Protein AF-A0A9D7T7H5-F1 (afdb_monomer_lite)

InterPro domains:
  IPR011990 Tetratricopeptide-like helical domain superfamily [G3DSA:1.25.40.10] (4-219)
  IPR011990 Tetratricopeptide-like helical domain superfamily [SSF48452] (14-212)

Organism: NCBI:txid2953743

pLDDT: mean 91.5, std 13.34, range [33.41, 98.75]

Secondary structure (DSSP, 8-state):
---HHHHHHHHHHHHHHHHHHHHHHHHTT-HHHHHHHHHHHHHHHHTS--STTT-HHHHHHHHHHHHHHHHHHHHHH-HHHHHHHHHHHHHHHHTTT-HHHHHHHHHHHHHHHHHTT-HHHHHHHHHHHGGGGGGS-HHHHHHHHHHHHHHHHHTT-HHHHHHHHHHHHHHHHHTT-HHHHHHHHH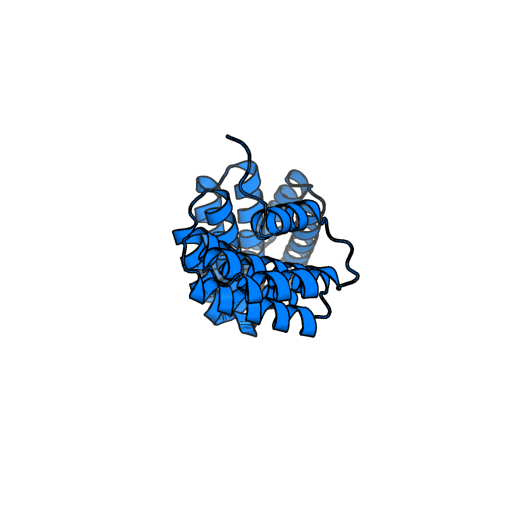HHHHHHHHTT-HHHHHHHHHHHHTS------HHHHHHHHHHSTT-----

Structure (mmCIF, N/CA/C/O backbone):
data_AF-A0A9D7T7H5-F1
#
_entry.id   AF-A0A9D7T7H5-F1
#
loop_
_atom_site.group_PDB
_atom_site.id
_atom_site.type_symbol
_atom_site.label_atom_id
_atom_site.label_alt_id
_atom_site.label_comp_id
_atom_site.label_asym_id
_atom_site.label_entity_id
_atom_site.label_seq_id
_atom_site.pdbx_PDB_ins_code
_atom_site.Cartn_x
_atom_site.Cartn_y
_atom_site.Cartn_z
_atom_site.occupancy
_atom_site.B_iso_or_equiv
_atom_site.auth_seq_id
_atom_site.auth_comp_id
_atom_site.auth_asym_id
_atom_site.auth_atom_id
_atom_site.pdbx_PDB_model_num
ATOM 1 N N . MET A 1 1 ? -29.342 -1.528 33.790 1.00 43.44 1 MET A N 1
ATOM 2 C CA . MET A 1 1 ? -27.960 -1.977 34.034 1.00 43.44 1 MET A CA 1
ATOM 3 C C . MET A 1 1 ? -27.598 -2.863 32.858 1.00 43.44 1 MET A C 1
ATOM 5 O O . MET A 1 1 ? -27.835 -4.059 32.900 1.00 43.44 1 MET A O 1
ATOM 9 N N . THR A 1 2 ? -27.242 -2.231 31.741 1.00 47.97 2 THR A N 1
ATOM 10 C CA . THR A 1 2 ? -26.765 -2.906 30.530 1.00 47.97 2 THR A CA 1
ATOM 11 C C . THR A 1 2 ? -25.413 -3.520 30.855 1.00 47.97 2 THR A C 1
ATOM 13 O O . THR A 1 2 ? -24.552 -2.851 31.422 1.00 47.97 2 THR A O 1
ATOM 16 N N . ASP A 1 3 ? -25.284 -4.815 30.600 1.00 50.00 3 ASP A N 1
ATOM 17 C CA . ASP A 1 3 ? -24.106 -5.597 30.942 1.00 50.00 3 ASP A CA 1
ATOM 18 C C . ASP A 1 3 ? -22.901 -5.077 30.141 1.00 50.00 3 ASP A C 1
ATOM 20 O O . ASP A 1 3 ? -22.943 -5.009 28.909 1.00 50.00 3 ASP A O 1
ATOM 24 N N . ALA A 1 4 ? -21.837 -4.661 30.832 1.00 57.53 4 ALA A N 1
ATOM 25 C CA . ALA A 1 4 ? -20.638 -4.099 30.202 1.00 57.53 4 ALA A CA 1
ATOM 26 C C . ALA A 1 4 ? -20.012 -5.079 29.189 1.00 57.53 4 ALA A C 1
ATOM 28 O O . ALA A 1 4 ? -19.366 -4.658 28.230 1.00 57.53 4 ALA A O 1
ATOM 29 N N . THR A 1 5 ? -20.277 -6.375 29.366 1.00 59.44 5 THR A N 1
ATOM 30 C CA . THR A 1 5 ? -19.819 -7.475 28.513 1.00 59.44 5 THR A CA 1
ATOM 31 C C . THR A 1 5 ? -20.409 -7.452 27.098 1.00 59.44 5 THR A C 1
ATOM 33 O O . THR A 1 5 ? -19.726 -7.843 26.158 1.00 59.44 5 THR A O 1
ATOM 36 N N . ASP A 1 6 ? -21.636 -6.951 26.911 1.00 67.38 6 ASP A N 1
ATOM 37 C CA . ASP A 1 6 ? -22.312 -6.921 25.595 1.00 67.38 6 ASP A CA 1
ATOM 38 C C . ASP A 1 6 ? -22.066 -5.600 24.834 1.00 67.38 6 ASP A C 1
ATOM 40 O O . ASP A 1 6 ? -22.294 -5.474 23.632 1.00 67.38 6 ASP A O 1
ATOM 44 N N . THR A 1 7 ? -21.546 -4.588 25.536 1.00 77.81 7 THR A N 1
ATOM 45 C CA . THR A 1 7 ? -21.339 -3.245 24.971 1.00 77.81 7 THR A CA 1
ATOM 46 C C . THR A 1 7 ? -20.050 -3.157 24.147 1.00 77.81 7 THR A C 1
ATOM 48 O O . THR A 1 7 ? -20.039 -2.520 23.094 1.00 77.81 7 THR A O 1
ATOM 51 N N . GLN A 1 8 ? -18.972 -3.830 24.573 1.00 85.06 8 GLN A N 1
ATOM 52 C CA . GLN A 1 8 ? -17.677 -3.763 23.878 1.00 85.06 8 GLN A CA 1
ATOM 53 C C . GLN A 1 8 ? -17.706 -4.404 22.480 1.00 85.06 8 GLN A C 1
ATOM 55 O O . GLN A 1 8 ? -17.282 -3.742 21.531 1.00 85.06 8 GLN A O 1
ATOM 60 N N . PRO A 1 9 ? -18.236 -5.634 22.292 1.00 88.62 9 PRO A N 1
ATOM 61 C CA . PRO A 1 9 ? -18.274 -6.256 20.967 1.00 88.62 9 PRO A CA 1
ATOM 62 C C . PRO A 1 9 ? -19.122 -5.451 19.977 1.00 88.62 9 PRO A C 1
ATOM 64 O O . PRO A 1 9 ? -18.775 -5.336 18.802 1.00 88.62 9 PRO A O 1
ATOM 67 N N . ARG A 1 10 ? -20.209 -4.839 20.464 1.00 92.94 10 ARG A N 1
ATOM 68 C CA . ARG A 1 10 ? -21.075 -3.972 19.663 1.00 92.94 10 ARG A CA 1
ATOM 69 C C . ARG A 1 10 ? -20.361 -2.699 19.213 1.00 92.94 10 ARG A C 1
ATOM 71 O O . ARG A 1 10 ? -20.424 -2.382 18.030 1.00 92.94 10 ARG A O 1
ATOM 78 N N . ALA A 1 11 ? -19.668 -2.008 20.120 1.00 95.62 11 ALA A N 1
ATOM 79 C CA . ALA A 1 11 ? -18.925 -0.791 19.790 1.00 95.62 11 ALA A CA 1
ATOM 80 C C . ALA A 1 11 ? -17.833 -1.056 18.740 1.00 95.62 11 ALA A C 1
ATOM 82 O O . ALA A 1 11 ? -17.714 -0.311 17.769 1.00 95.62 11 ALA A O 1
ATOM 83 N N . VAL A 1 12 ? -17.094 -2.165 18.874 1.00 96.94 12 VAL A N 1
ATOM 84 C CA . VAL A 1 12 ? -16.081 -2.575 17.885 1.00 96.94 12 VAL A CA 1
ATOM 85 C C . VAL A 1 12 ? -16.715 -2.874 16.526 1.00 96.94 12 VAL A C 1
ATOM 87 O O . VAL A 1 12 ? -16.228 -2.394 15.503 1.00 96.94 12 VAL A O 1
ATOM 90 N N . ALA A 1 13 ? -17.822 -3.621 16.496 1.00 97.12 13 ALA A N 1
ATOM 91 C CA . ALA A 1 13 ? -18.521 -3.942 15.252 1.00 97.12 13 ALA A CA 1
ATOM 92 C C . ALA A 1 13 ? -19.083 -2.693 14.547 1.00 97.12 13 ALA A C 1
ATOM 94 O O . ALA A 1 13 ? -19.048 -2.605 13.317 1.00 97.12 13 ALA A O 1
ATOM 95 N N . GLU A 1 14 ? -19.586 -1.728 15.316 1.00 97.94 14 GLU A N 1
ATOM 96 C CA . GLU A 1 14 ? -20.114 -0.465 14.804 1.00 97.94 14 GLU A CA 1
ATOM 97 C C . GLU A 1 14 ? -18.998 0.436 14.257 1.00 97.94 14 GLU A C 1
ATOM 99 O O . GLU A 1 14 ? -19.098 0.899 13.119 1.00 97.94 14 GLU A O 1
ATOM 104 N N . ALA A 1 15 ? -17.886 0.580 14.985 1.00 98.38 15 ALA A N 1
ATOM 105 C CA . ALA A 1 15 ? -16.704 1.306 14.518 1.00 98.38 15 ALA A CA 1
ATOM 106 C C . ALA A 1 15 ? -16.139 0.715 13.216 1.00 98.38 15 ALA A C 1
ATOM 108 O O . ALA A 1 15 ? -15.840 1.432 12.261 1.00 98.38 15 ALA A O 1
ATOM 109 N N . GLU A 1 16 ? -16.050 -0.611 13.132 1.00 98.25 16 GLU A N 1
ATOM 110 C CA . GLU A 1 16 ? -15.592 -1.310 11.933 1.00 98.25 16 GLU A CA 1
ATOM 111 C C . GLU A 1 16 ? -16.576 -1.148 10.753 1.00 98.25 16 GLU A C 1
ATOM 113 O O . GLU A 1 16 ? -16.158 -1.024 9.598 1.00 98.25 16 GLU A O 1
ATOM 118 N N . SER A 1 17 ? -17.886 -1.082 11.017 1.00 98.44 17 SER A N 1
ATOM 119 C CA . SER A 1 17 ? -18.893 -0.760 9.998 1.00 98.44 17 SER A CA 1
ATOM 120 C C . SER A 1 17 ? -18.722 0.658 9.448 1.00 98.44 17 SER A C 1
ATOM 122 O O . SER A 1 17 ? -18.680 0.840 8.228 1.00 98.44 17 SER A O 1
ATOM 124 N N . LEU A 1 18 ? -18.574 1.652 10.329 1.00 98.69 18 LEU A N 1
ATOM 125 C CA . LEU A 1 18 ? -18.329 3.047 9.951 1.00 98.69 18 LEU A CA 1
ATOM 126 C C . LEU A 1 18 ? -17.030 3.186 9.155 1.00 98.69 18 LEU A C 1
ATOM 128 O O . LEU A 1 18 ? -17.010 3.836 8.112 1.00 98.69 18 LEU A O 1
ATOM 132 N N . ARG A 1 19 ? -15.966 2.492 9.570 1.00 98.38 19 ARG A N 1
ATOM 133 C CA . ARG A 1 19 ? -14.697 2.461 8.839 1.00 98.38 19 ARG A CA 1
ATOM 134 C C . ARG A 1 19 ? -14.858 1.903 7.422 1.00 98.38 19 ARG A C 1
ATOM 136 O O . ARG A 1 19 ? -14.283 2.452 6.486 1.00 98.38 19 ARG A O 1
ATOM 143 N N . ARG A 1 20 ? -15.621 0.821 7.226 1.00 98.19 20 ARG A N 1
ATOM 144 C CA . ARG A 1 20 ? -15.889 0.291 5.873 1.00 98.19 20 ARG A CA 1
ATOM 145 C C . ARG A 1 20 ? -16.657 1.287 5.007 1.00 98.19 20 ARG A C 1
ATOM 147 O O . ARG A 1 20 ? -16.311 1.447 3.841 1.00 98.19 20 ARG A O 1
ATOM 154 N N . GLN A 1 21 ? -17.645 1.975 5.576 1.00 98.38 21 GLN A N 1
ATOM 155 C CA . GLN A 1 21 ? -18.368 3.039 4.874 1.00 98.38 21 GLN A CA 1
ATOM 156 C C . GLN A 1 21 ? -17.435 4.199 4.508 1.00 98.38 21 GLN A C 1
ATOM 158 O O . GLN A 1 21 ? -17.499 4.701 3.392 1.00 98.38 21 GLN A O 1
ATOM 163 N N . ALA A 1 22 ? -16.513 4.569 5.400 1.00 98.06 22 ALA A N 1
ATOM 164 C CA . ALA A 1 22 ? -15.518 5.597 5.121 1.00 98.06 22 ALA A CA 1
ATOM 165 C C . ALA A 1 22 ? -14.574 5.207 3.975 1.00 98.06 22 ALA A C 1
ATOM 167 O O . ALA A 1 22 ? -14.258 6.047 3.141 1.00 98.06 22 ALA A O 1
ATOM 168 N N . VAL A 1 23 ? -14.147 3.941 3.898 1.00 96.38 23 VAL A N 1
ATOM 169 C CA . VAL A 1 23 ? -13.331 3.453 2.771 1.00 96.38 23 VAL A CA 1
ATOM 170 C C . VAL A 1 23 ? -14.103 3.543 1.452 1.00 96.38 23 VAL A C 1
ATOM 172 O O . VAL A 1 23 ? -13.549 4.049 0.484 1.00 96.38 23 VAL A O 1
ATOM 175 N N . SER A 1 24 ? -15.387 3.166 1.431 1.00 97.00 24 SER A N 1
ATOM 176 C CA . SER A 1 24 ? -16.244 3.376 0.250 1.00 97.00 24 SER A CA 1
ATOM 177 C C . SER A 1 24 ? -16.337 4.861 -0.117 1.00 97.00 24 SER A C 1
ATOM 179 O O . SER A 1 24 ? -16.176 5.221 -1.275 1.00 97.00 24 SER A O 1
ATOM 181 N N . ALA A 1 25 ? -16.513 5.746 0.869 1.00 95.69 25 ALA A N 1
ATOM 182 C CA . ALA A 1 25 ? -16.553 7.188 0.635 1.00 95.69 25 ALA A CA 1
ATOM 183 C C . ALA A 1 25 ? -15.224 7.739 0.077 1.00 95.69 25 ALA A C 1
ATOM 185 O O . ALA A 1 25 ? -15.243 8.661 -0.734 1.00 95.69 25 ALA A O 1
ATOM 186 N N . ILE A 1 26 ? -14.069 7.178 0.461 1.00 92.62 26 ILE A N 1
ATOM 187 C CA . ILE A 1 26 ? -12.765 7.517 -0.140 1.00 92.62 26 ILE A CA 1
ATOM 188 C C . ILE A 1 26 ? -12.731 7.105 -1.616 1.00 92.62 26 ILE A C 1
ATOM 190 O O . ILE A 1 26 ? -12.296 7.894 -2.455 1.00 92.62 26 ILE A O 1
ATOM 194 N N . GLU A 1 27 ? -13.189 5.893 -1.933 1.00 91.25 27 GLU A N 1
ATOM 195 C CA . GLU A 1 27 ? -13.249 5.370 -3.306 1.00 91.25 27 GLU A CA 1
ATOM 196 C C . GLU A 1 27 ? -14.203 6.189 -4.193 1.00 91.25 27 GLU A C 1
ATOM 198 O O . GLU A 1 27 ? -13.905 6.426 -5.364 1.00 91.25 27 GLU A O 1
ATOM 203 N N . ASP A 1 28 ? -15.284 6.709 -3.608 1.00 93.69 28 ASP A N 1
ATOM 204 C CA . ASP A 1 28 ? -16.278 7.568 -4.261 1.00 93.69 28 ASP A CA 1
ATOM 205 C C . ASP A 1 28 ? -15.900 9.067 -4.271 1.00 93.69 28 ASP A C 1
ATOM 207 O O . ASP A 1 28 ? -16.711 9.911 -4.659 1.00 93.69 28 ASP A O 1
ATOM 211 N N . TYR A 1 29 ? -14.674 9.423 -3.861 1.00 90.81 29 TYR A N 1
ATOM 212 C CA . TYR A 1 29 ? -14.164 10.802 -3.803 1.00 90.81 29 TYR A CA 1
ATOM 213 C C . TYR A 1 29 ? -14.980 11.749 -2.897 1.00 90.81 29 TYR A C 1
ATOM 215 O O . TYR A 1 29 ? -15.180 12.923 -3.212 1.00 90.81 29 TYR A O 1
ATOM 223 N N . GLN A 1 30 ? -15.419 11.258 -1.736 1.00 93.38 30 GLN A N 1
ATOM 224 C CA . GLN A 1 30 ? -16.176 11.999 -0.718 1.00 93.38 30 GLN A CA 1
ATOM 225 C C . GLN A 1 30 ? -15.360 12.169 0.585 1.00 93.38 30 GLN A C 1
ATOM 227 O O . GLN A 1 30 ? -15.681 11.560 1.612 1.00 93.38 30 GLN A O 1
ATOM 232 N N . PRO A 1 31 ? -14.294 12.996 0.586 1.00 88.88 31 PRO A N 1
ATOM 233 C CA . PRO A 1 31 ? -13.330 13.057 1.689 1.00 88.88 31 PRO A CA 1
ATOM 234 C C . PRO A 1 31 ? -13.907 13.604 3.004 1.00 88.88 31 PRO A C 1
ATOM 236 O O . PRO A 1 31 ? -13.509 13.140 4.071 1.00 88.88 31 PRO A O 1
ATOM 239 N N . ASP A 1 32 ? -14.860 14.540 2.955 1.00 92.25 32 ASP A N 1
ATOM 240 C CA . ASP A 1 32 ? -15.475 15.106 4.167 1.00 92.25 32 ASP A CA 1
ATOM 241 C C . ASP A 1 32 ? -16.395 14.096 4.871 1.00 92.25 32 ASP A C 1
ATOM 243 O O . ASP A 1 32 ? -16.414 14.009 6.104 1.00 92.25 32 ASP A O 1
ATOM 247 N N . LEU A 1 33 ? -17.124 13.286 4.091 1.00 95.94 33 LEU A N 1
ATOM 248 C CA . LEU A 1 33 ? -17.929 12.187 4.623 1.00 95.94 33 LEU A CA 1
ATOM 249 C C . LEU A 1 33 ? -17.024 11.113 5.228 1.00 95.94 33 LEU A C 1
ATOM 251 O O . LEU A 1 33 ? -17.266 10.675 6.350 1.00 95.94 33 LEU A O 1
ATOM 255 N N . ALA A 1 34 ? -15.965 10.724 4.512 1.00 96.94 34 ALA A N 1
ATOM 256 C CA . ALA A 1 34 ? -14.997 9.754 5.005 1.00 96.94 34 ALA A CA 1
ATOM 257 C C . ALA A 1 34 ? -14.375 10.198 6.338 1.00 96.94 34 ALA A C 1
ATOM 259 O O . ALA A 1 34 ? -14.369 9.419 7.286 1.00 96.94 34 ALA A O 1
ATOM 260 N N . ALA A 1 35 ? -13.918 11.452 6.437 1.00 95.75 35 ALA A N 1
ATOM 261 C CA . ALA A 1 35 ? -13.368 12.002 7.675 1.00 95.75 35 ALA A CA 1
ATOM 262 C C . ALA A 1 35 ? -14.387 11.940 8.825 1.00 95.75 35 ALA A C 1
ATOM 264 O O . ALA A 1 35 ? -14.092 11.386 9.880 1.00 95.75 35 ALA A O 1
ATOM 265 N N . SER A 1 36 ? -15.621 12.394 8.581 1.00 97.62 36 SER A N 1
ATOM 266 C CA . SER A 1 36 ? -16.688 12.389 9.591 1.00 97.62 36 SER A CA 1
ATOM 267 C C . SER A 1 36 ? -17.040 10.979 10.085 1.00 97.62 36 SER A C 1
ATOM 269 O O . SER A 1 36 ? -17.327 10.790 11.266 1.00 97.62 36 SER A O 1
ATOM 271 N N . LEU A 1 37 ? -17.042 9.981 9.195 1.00 98.62 37 LEU A N 1
ATOM 272 C CA . LEU A 1 37 ? -17.288 8.578 9.547 1.00 98.62 37 LEU A CA 1
ATOM 273 C C . LEU A 1 37 ? -16.132 7.981 10.358 1.00 98.62 37 LEU A C 1
ATOM 275 O O . LEU A 1 37 ? -16.368 7.189 11.269 1.00 98.62 37 LEU A O 1
ATOM 279 N N . LEU A 1 38 ? -14.890 8.345 10.033 1.00 98.38 38 LEU A N 1
ATOM 280 C CA . LEU A 1 38 ? -13.704 7.869 10.743 1.00 98.38 38 LEU A CA 1
ATOM 281 C C . LEU A 1 38 ? -13.592 8.466 12.145 1.00 98.38 38 LEU A C 1
ATOM 283 O O . LEU A 1 38 ? -13.209 7.745 13.063 1.00 98.38 38 LEU A O 1
ATOM 287 N N . ASP A 1 39 ? -13.962 9.734 12.316 1.00 98.12 39 ASP A N 1
ATOM 288 C CA . ASP A 1 39 ? -13.991 10.386 13.626 1.00 98.12 39 ASP A CA 1
ATOM 289 C C . ASP A 1 39 ? -15.044 9.728 14.531 1.00 98.12 39 ASP A C 1
ATOM 291 O O . ASP A 1 39 ? -14.719 9.300 15.636 1.00 98.12 39 ASP A O 1
ATOM 295 N N . GLN A 1 40 ? -16.258 9.487 14.017 1.00 98.31 40 GLN A N 1
ATOM 296 C CA . GLN A 1 40 ? -17.289 8.724 14.737 1.00 98.31 40 GLN A CA 1
ATOM 297 C C . GLN A 1 40 ? -16.829 7.299 15.083 1.00 98.31 40 GLN A C 1
ATOM 299 O O . GLN A 1 40 ? -17.056 6.811 16.190 1.00 98.31 40 GLN A O 1
ATOM 304 N N . ALA A 1 41 ? -16.164 6.612 14.147 1.00 98.38 41 ALA A N 1
ATOM 305 C CA . ALA A 1 41 ? -15.631 5.275 14.392 1.00 98.38 41 ALA A CA 1
ATOM 306 C C . ALA A 1 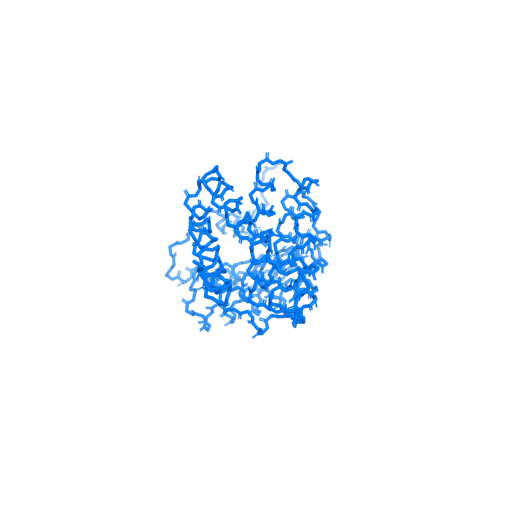41 ? -14.564 5.276 15.497 1.00 98.38 41 ALA A C 1
ATOM 308 O O . ALA A 1 41 ? -14.488 4.331 16.280 1.00 98.38 41 ALA A O 1
ATOM 309 N N . TRP A 1 42 ? -13.734 6.319 15.553 1.00 97.69 42 TRP A N 1
ATOM 310 C CA . TRP A 1 42 ? -12.702 6.474 16.570 1.00 97.69 42 TRP A CA 1
ATOM 311 C C . TRP A 1 42 ? -13.300 6.738 17.955 1.00 97.69 42 TRP A C 1
ATOM 313 O O . TRP A 1 42 ? -12.912 6.062 18.910 1.00 97.69 42 TRP A O 1
ATOM 323 N N . GLU A 1 43 ? -14.280 7.643 18.049 1.00 97.56 43 GLU A N 1
ATOM 324 C CA . GLU A 1 43 ? -14.989 7.990 19.291 1.00 97.56 43 GLU A CA 1
ATOM 325 C C . GLU A 1 43 ? -15.599 6.755 19.974 1.00 97.56 43 GLU A C 1
ATOM 327 O O . GLU A 1 43 ? -15.443 6.570 21.180 1.00 97.56 43 GLU A O 1
ATOM 332 N N . LEU A 1 44 ? -16.193 5.835 19.203 1.00 97.06 44 LEU A N 1
ATOM 333 C CA . LEU A 1 44 ? -16.745 4.573 19.724 1.00 97.06 44 LEU A CA 1
ATOM 334 C C . LEU A 1 44 ? -15.710 3.677 20.425 1.00 97.06 44 LEU A C 1
ATOM 336 O O . LEU A 1 44 ? -16.079 2.789 21.197 1.00 97.06 44 LEU A O 1
ATOM 340 N N . LEU A 1 45 ? -14.421 3.870 20.142 1.00 96.62 45 LEU A N 1
ATOM 341 C CA . LEU A 1 45 ? -13.330 3.070 20.690 1.00 96.62 45 LEU A CA 1
ATOM 342 C C . LEU A 1 45 ? -12.519 3.818 21.755 1.00 96.62 45 LEU A C 1
ATOM 344 O O . LEU A 1 45 ? -11.613 3.205 22.326 1.00 96.62 45 LEU A O 1
ATOM 348 N N . GLU A 1 46 ? -12.778 5.100 22.032 1.00 92.75 46 GLU A N 1
ATOM 349 C CA . GLU A 1 46 ? -11.950 5.893 22.957 1.00 92.75 46 GLU A CA 1
ATOM 350 C C . GLU A 1 46 ? -11.989 5.364 24.393 1.00 92.75 46 GLU A C 1
ATOM 352 O O . GLU A 1 46 ? -10.939 5.270 25.038 1.00 92.75 46 GLU A O 1
ATOM 357 N N . ASP A 1 47 ? -13.169 4.938 24.844 1.00 90.94 47 ASP A N 1
ATOM 358 C CA . ASP A 1 47 ? -13.401 4.426 26.200 1.00 90.94 47 ASP A CA 1
ATOM 359 C C . ASP A 1 47 ? -13.037 2.940 26.366 1.00 90.94 47 ASP A C 1
ATOM 361 O O . ASP A 1 47 ? -13.039 2.401 27.477 1.00 90.94 47 ASP A O 1
ATOM 365 N N . LEU A 1 48 ? -12.709 2.246 25.271 1.00 93.94 48 LEU A N 1
ATOM 366 C CA . LEU A 1 48 ? -12.296 0.843 25.315 1.00 93.94 48 LEU A CA 1
ATOM 367 C C . LEU A 1 48 ? -10.810 0.707 25.695 1.00 93.94 48 LEU A C 1
ATOM 369 O O . LEU A 1 48 ? -10.007 1.599 25.405 1.00 93.94 48 LEU A O 1
ATOM 373 N N . PRO A 1 49 ? -10.375 -0.439 26.259 1.00 93.75 49 PRO A N 1
ATOM 374 C CA . PRO A 1 49 ? -8.967 -0.680 26.565 1.00 93.75 49 PRO A CA 1
ATOM 375 C C . PRO A 1 49 ? -8.038 -0.381 25.378 1.00 93.75 49 PRO A C 1
ATOM 377 O O . PRO A 1 49 ? -8.288 -0.805 24.244 1.00 93.75 49 PRO A O 1
ATOM 380 N N . ARG A 1 50 ? -6.957 0.368 25.638 1.00 91.12 50 ARG A N 1
ATOM 381 C CA . ARG A 1 50 ? -5.953 0.738 24.621 1.00 91.12 50 ARG A CA 1
ATOM 382 C C . ARG A 1 50 ? -4.889 -0.333 24.402 1.00 91.12 50 ARG A C 1
ATOM 384 O O . ARG A 1 50 ? -4.320 -0.410 23.319 1.00 91.12 50 ARG A O 1
ATOM 391 N N . ALA A 1 51 ? -4.603 -1.142 25.420 1.00 92.81 51 ALA A N 1
ATOM 392 C CA . ALA A 1 51 ? -3.627 -2.217 25.305 1.00 92.81 51 ALA A CA 1
ATOM 393 C C . ALA A 1 51 ? -4.145 -3.287 24.336 1.00 92.81 51 ALA A C 1
ATOM 395 O O . ALA A 1 51 ? -5.186 -3.893 24.587 1.00 92.81 51 ALA A O 1
ATOM 396 N N . CYS A 1 52 ? -3.403 -3.552 23.261 1.00 93.62 52 CYS A N 1
ATOM 397 C CA . CYS A 1 52 ? -3.830 -4.495 22.224 1.00 93.62 52 CYS A CA 1
ATOM 398 C C . CYS A 1 52 ? -4.032 -5.915 22.761 1.00 93.62 52 CYS A C 1
ATOM 400 O O . CYS A 1 52 ? -4.972 -6.584 22.359 1.00 93.62 52 CYS A O 1
ATOM 402 N N . ALA A 1 53 ? -3.236 -6.336 23.749 1.00 92.75 53 ALA A N 1
ATOM 403 C CA . ALA A 1 53 ? -3.415 -7.624 24.418 1.00 92.75 53 ALA A CA 1
ATOM 404 C C . ALA A 1 53 ? -4.732 -7.738 25.212 1.00 92.75 53 ALA A C 1
ATOM 406 O O . ALA A 1 53 ? -5.200 -8.847 25.447 1.00 92.75 53 ALA A O 1
ATOM 407 N N . ALA A 1 54 ? -5.318 -6.616 25.647 1.00 92.88 54 ALA A N 1
ATOM 408 C CA . ALA A 1 54 ? -6.557 -6.615 26.424 1.00 92.88 54 ALA A CA 1
A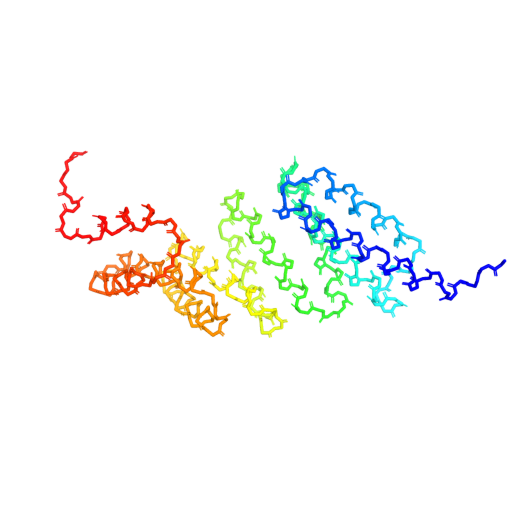TOM 409 C C . ALA A 1 54 ? -7.809 -6.709 25.539 1.00 92.88 54 ALA A C 1
ATOM 411 O O . ALA A 1 54 ? -8.805 -7.282 25.971 1.00 92.88 54 ALA A O 1
ATOM 412 N N . LEU A 1 55 ? -7.766 -6.138 24.328 1.00 94.00 55 LEU A N 1
ATOM 413 C CA . LEU A 1 55 ? -8.867 -6.196 23.364 1.00 94.00 55 LEU A CA 1
ATOM 414 C C . LEU A 1 55 ? -8.327 -6.136 21.916 1.00 94.00 55 LEU A C 1
ATOM 416 O O . LEU A 1 55 ? -8.308 -5.052 21.314 1.00 94.00 55 LEU A O 1
ATOM 420 N N . PRO A 1 56 ? -7.850 -7.270 21.363 1.00 94.62 56 PRO A N 1
ATOM 421 C CA . PRO A 1 56 ? -7.188 -7.321 20.057 1.00 94.62 56 PRO A CA 1
ATOM 422 C C . PRO A 1 56 ? -8.041 -6.769 18.913 1.00 94.62 56 PRO A C 1
ATOM 424 O O . PRO A 1 56 ? -7.554 -5.980 18.109 1.00 94.62 56 PRO A O 1
ATOM 427 N N . GLU A 1 57 ? -9.334 -7.087 18.877 1.00 95.31 57 GLU A N 1
ATOM 428 C CA . GLU A 1 57 ? -10.252 -6.661 17.817 1.00 95.31 57 GLU A CA 1
ATOM 429 C C . GLU A 1 57 ? -10.416 -5.135 17.784 1.00 95.31 57 GLU A C 1
ATOM 431 O O . GLU A 1 57 ? -10.452 -4.522 16.713 1.00 95.31 57 GLU A O 1
ATOM 436 N N . ALA A 1 58 ? -10.455 -4.492 18.955 1.00 96.62 58 ALA A N 1
ATOM 437 C CA . ALA A 1 58 ? -10.481 -3.036 19.043 1.00 96.62 58 ALA A CA 1
ATOM 438 C C . ALA A 1 58 ? -9.144 -2.425 18.606 1.00 96.62 58 ALA A C 1
ATOM 440 O O . ALA A 1 58 ? -9.133 -1.374 17.970 1.00 96.62 58 ALA A O 1
ATOM 441 N N . CYS A 1 59 ? -8.010 -3.058 18.924 1.00 97.06 59 CYS A N 1
ATOM 442 C CA . CYS A 1 59 ? -6.703 -2.577 18.477 1.00 97.06 59 CYS A CA 1
ATOM 443 C C . CYS A 1 59 ? -6.521 -2.720 16.953 1.00 97.06 59 CYS A C 1
ATOM 445 O O . CYS A 1 59 ? -6.067 -1.770 16.312 1.00 97.06 59 CYS A O 1
ATOM 447 N N . GLU A 1 60 ? -6.953 -3.827 16.340 1.00 97.50 60 GLU A N 1
ATOM 448 C CA . GLU A 1 60 ? -7.004 -3.966 14.877 1.00 97.50 60 GLU A CA 1
ATOM 449 C C . GLU A 1 60 ? -7.903 -2.891 14.257 1.00 97.50 60 GLU A C 1
ATOM 451 O O . GLU A 1 60 ? -7.492 -2.211 13.313 1.00 97.50 60 GLU A O 1
ATOM 456 N N . THR A 1 61 ? -9.104 -2.691 14.806 1.00 98.19 61 THR A N 1
ATOM 457 C CA . THR A 1 61 ? -10.049 -1.692 14.288 1.00 98.19 61 THR A CA 1
ATOM 458 C C . THR A 1 61 ? -9.459 -0.281 14.372 1.00 98.19 61 THR A C 1
ATOM 460 O O . THR A 1 61 ? -9.501 0.455 13.386 1.00 98.19 61 THR A O 1
ATOM 463 N N . ARG A 1 62 ? -8.798 0.078 15.484 1.00 98.31 62 ARG A N 1
ATOM 464 C CA . ARG A 1 62 ? -8.066 1.352 15.616 1.00 98.31 62 ARG A CA 1
ATOM 465 C C . ARG A 1 62 ? -6.953 1.492 14.582 1.00 98.31 62 ARG A C 1
ATOM 467 O O . ARG A 1 62 ? -6.851 2.550 13.968 1.00 98.31 62 ARG A O 1
ATOM 474 N N . ALA A 1 63 ? -6.153 0.447 14.353 1.00 98.44 63 ALA A N 1
ATOM 475 C CA . ALA A 1 63 ? -5.083 0.482 13.353 1.00 98.44 63 ALA A CA 1
ATOM 476 C C . ALA A 1 63 ? -5.647 0.774 11.954 1.00 98.44 63 ALA A C 1
ATOM 478 O O . ALA A 1 63 ? -5.142 1.640 11.241 1.00 98.44 63 ALA A O 1
ATOM 479 N N . ARG A 1 64 ? -6.746 0.106 11.582 1.00 98.56 64 ARG A N 1
ATOM 480 C CA . ARG A 1 64 ? -7.408 0.311 10.286 1.00 98.56 64 ARG A CA 1
ATOM 481 C C . ARG A 1 64 ? -8.085 1.683 10.174 1.00 98.56 64 ARG A C 1
ATOM 483 O O . ARG A 1 64 ? -8.077 2.256 9.086 1.00 98.56 64 ARG A O 1
ATOM 490 N N . ILE A 1 65 ? -8.650 2.218 11.261 1.00 98.69 65 ILE A N 1
ATOM 491 C CA . ILE A 1 65 ? -9.193 3.588 11.301 1.00 98.69 65 ILE A CA 1
ATOM 492 C C . ILE A 1 65 ? -8.067 4.604 11.104 1.00 98.69 65 ILE A C 1
ATOM 494 O O . ILE A 1 65 ? -8.175 5.430 10.205 1.00 98.69 65 ILE A O 1
ATOM 498 N N . ARG A 1 66 ? -6.963 4.513 11.862 1.00 98.69 66 ARG A N 1
ATOM 499 C CA . ARG A 1 66 ? -5.808 5.419 11.704 1.00 98.69 66 ARG A CA 1
ATOM 500 C C . ARG A 1 66 ? -5.199 5.325 10.310 1.00 98.69 66 ARG A C 1
ATOM 502 O O . ARG A 1 66 ? -4.861 6.351 9.726 1.00 98.69 66 ARG A O 1
ATOM 509 N N . LEU A 1 67 ? -5.128 4.123 9.735 1.00 98.62 67 LEU A N 1
ATOM 510 C CA . LEU A 1 67 ? -4.708 3.945 8.348 1.00 98.62 67 LEU A CA 1
ATOM 511 C C . LEU A 1 67 ? -5.612 4.758 7.409 1.00 98.62 67 LEU A C 1
ATOM 513 O O . LEU A 1 67 ? -5.115 5.622 6.697 1.00 98.62 67 LEU A O 1
ATOM 517 N N . ALA A 1 68 ? -6.933 4.579 7.452 1.00 98.19 68 ALA A N 1
ATOM 518 C CA . ALA A 1 68 ? -7.847 5.353 6.608 1.00 98.19 68 ALA A CA 1
ATOM 519 C C . ALA A 1 68 ? -7.795 6.872 6.894 1.00 98.19 68 ALA A C 1
ATOM 521 O O . ALA A 1 68 ? -7.754 7.670 5.957 1.00 98.19 68 ALA A O 1
ATOM 522 N N . GLN A 1 69 ? -7.707 7.277 8.167 1.00 98.38 69 GLN A N 1
ATOM 523 C CA . GLN A 1 69 ? -7.577 8.682 8.562 1.00 98.38 69 GLN A CA 1
ATOM 524 C C . GLN A 1 69 ? -6.325 9.307 7.959 1.00 98.38 69 GLN A C 1
ATOM 526 O O . GLN A 1 69 ? -6.425 10.387 7.387 1.00 98.38 69 GLN A O 1
ATOM 531 N N . SER A 1 70 ? -5.175 8.624 7.993 1.00 98.38 70 SER A N 1
ATOM 532 C CA . SER A 1 70 ? -3.936 9.190 7.443 1.00 98.38 70 SER A CA 1
ATOM 533 C C . SER A 1 70 ? -4.053 9.515 5.956 1.00 98.38 70 SER A C 1
ATOM 535 O O . SER A 1 70 ? -3.520 10.533 5.526 1.00 98.38 70 SER A O 1
ATOM 537 N N . TRP A 1 71 ? -4.813 8.732 5.183 1.00 96.12 71 TRP A N 1
ATOM 538 C CA . TRP A 1 71 ? -5.097 9.066 3.788 1.00 96.12 71 TRP A CA 1
ATOM 539 C C . TRP A 1 71 ? -5.961 10.325 3.665 1.00 96.12 71 TRP A C 1
ATOM 541 O O . TRP A 1 71 ? -5.621 11.240 2.920 1.00 96.12 71 TRP A O 1
ATOM 551 N N . THR A 1 72 ? -7.049 10.417 4.435 1.00 95.81 72 THR A N 1
ATOM 552 C CA . THR A 1 72 ? -7.913 11.611 4.410 1.00 95.81 72 THR A CA 1
ATOM 553 C C . THR A 1 72 ? -7.188 12.871 4.890 1.00 95.81 72 THR A C 1
ATOM 555 O O . THR A 1 72 ? -7.349 13.932 4.293 1.00 95.81 72 THR A O 1
ATOM 558 N N . THR A 1 73 ? -6.336 12.763 5.913 1.00 96.69 73 THR A N 1
ATOM 559 C CA . THR A 1 73 ? -5.484 13.855 6.395 1.00 96.69 73 THR A CA 1
ATOM 560 C C . THR A 1 73 ? -4.458 14.243 5.336 1.00 96.69 73 THR A C 1
ATOM 562 O O . THR A 1 73 ? -4.229 15.427 5.120 1.00 96.69 73 THR A O 1
ATOM 565 N N . PHE A 1 74 ? -3.872 13.276 4.625 1.00 96.00 74 PHE A N 1
ATOM 566 C CA . PHE A 1 74 ? -2.911 13.555 3.559 1.00 96.00 74 PHE A CA 1
ATOM 567 C C . PHE A 1 74 ? -3.538 14.375 2.431 1.00 96.00 74 PHE A C 1
ATOM 569 O O . PHE A 1 74 ? -2.979 15.392 2.032 1.00 96.00 74 PHE A O 1
ATOM 576 N N . GLU A 1 75 ? -4.714 13.973 1.953 1.00 91.31 75 GLU A N 1
ATOM 577 C CA . GLU A 1 75 ? -5.394 14.667 0.854 1.00 91.31 75 GLU A CA 1
ATOM 578 C C . GLU A 1 75 ? -5.886 16.072 1.256 1.00 91.31 75 GLU A C 1
ATOM 580 O O . GLU A 1 75 ? -5.945 16.966 0.414 1.00 91.31 75 GLU A O 1
ATOM 585 N N . ARG A 1 76 ? -6.220 16.292 2.536 1.00 92.06 76 ARG A N 1
ATOM 586 C CA . ARG A 1 76 ? -6.759 17.573 3.033 1.00 92.06 76 ARG A CA 1
ATOM 587 C C . ARG A 1 76 ? -5.685 18.547 3.516 1.00 92.06 76 ARG A C 1
ATOM 589 O O . ARG A 1 76 ? -5.812 19.752 3.318 1.00 92.06 76 ARG A O 1
ATOM 596 N N . GLU A 1 77 ? -4.655 18.033 4.177 1.00 95.44 77 GLU A N 1
ATOM 597 C CA . GLU A 1 77 ? -3.698 18.818 4.970 1.00 95.44 77 GLU A CA 1
ATOM 598 C C . GLU A 1 77 ? -2.235 18.531 4.595 1.00 95.44 77 GLU A C 1
ATOM 600 O O . GLU A 1 77 ? -1.322 19.247 5.013 1.00 95.44 77 GLU A O 1
ATOM 605 N N . GLY A 1 78 ? -1.995 17.511 3.771 1.00 94.81 78 GLY A N 1
ATOM 606 C CA . GLY A 1 78 ? -0.676 17.153 3.271 1.00 94.81 78 GLY A CA 1
ATOM 607 C C . GLY A 1 78 ? 0.128 16.230 4.188 1.00 94.81 78 GLY A C 1
ATOM 608 O O . GLY A 1 78 ? -0.293 15.790 5.260 1.00 94.81 78 GLY A O 1
ATOM 609 N N . GLN A 1 79 ? 1.345 15.928 3.733 1.00 95.44 79 GLN A N 1
ATOM 610 C CA . GLN A 1 79 ? 2.220 14.909 4.319 1.00 95.44 79 GLN A CA 1
ATOM 611 C C . GLN A 1 79 ? 2.559 15.141 5.792 1.00 95.44 79 GLN A C 1
ATOM 613 O O . GLN A 1 79 ? 2.602 14.190 6.569 1.00 95.44 79 GLN A O 1
ATOM 618 N N . VAL A 1 80 ? 2.814 16.393 6.181 1.00 96.75 80 VAL A N 1
ATOM 619 C CA . VAL A 1 80 ? 3.268 16.725 7.541 1.00 96.75 80 VAL A CA 1
ATOM 620 C C . VAL A 1 80 ? 2.198 16.382 8.579 1.00 96.75 80 VAL A C 1
ATOM 622 O O . VAL A 1 80 ? 2.528 15.821 9.620 1.00 96.75 80 VAL A O 1
ATOM 625 N N . ALA A 1 81 ? 0.928 16.666 8.280 1.00 97.81 81 ALA A N 1
ATOM 626 C CA . ALA A 1 81 ? -0.192 16.353 9.164 1.00 97.81 81 ALA A CA 1
ATOM 627 C C . ALA A 1 81 ? -0.506 14.847 9.188 1.00 97.81 81 ALA A C 1
ATOM 629 O O . ALA A 1 81 ? -0.826 14.286 10.234 1.00 97.81 81 ALA A O 1
ATOM 630 N N . ALA A 1 82 ? -0.369 14.171 8.047 1.00 97.94 82 ALA A N 1
ATOM 631 C CA . ALA A 1 82 ? -0.724 12.762 7.905 1.00 97.94 82 ALA A CA 1
ATOM 632 C C . ALA A 1 82 ? 0.329 11.781 8.447 1.00 97.94 82 ALA A C 1
ATOM 634 O O . ALA A 1 82 ? -0.015 10.677 8.870 1.00 97.94 82 ALA A O 1
ATOM 635 N N . ALA A 1 83 ? 1.608 12.164 8.454 1.00 97.94 83 ALA A N 1
ATOM 636 C CA . ALA A 1 83 ? 2.706 11.324 8.927 1.00 97.94 83 ALA A CA 1
ATOM 637 C C . ALA A 1 83 ? 2.521 10.780 10.363 1.00 97.94 83 ALA A C 1
ATOM 639 O O . ALA A 1 83 ? 2.642 9.564 10.533 1.00 97.94 83 ALA A O 1
ATOM 640 N N . PRO A 1 84 ? 2.194 11.595 11.391 1.00 98.56 84 PRO A N 1
ATOM 641 C CA . PRO A 1 84 ? 1.936 11.065 12.732 1.00 98.56 84 PRO A CA 1
ATOM 642 C C . PRO A 1 84 ? 0.705 10.146 12.774 1.00 98.56 84 PRO A C 1
ATOM 644 O O . PRO A 1 84 ? 0.708 9.151 13.490 1.00 98.56 84 PRO A O 1
ATOM 647 N N . VAL A 1 85 ? -0.317 10.417 11.954 1.00 98.62 85 VAL A N 1
ATOM 648 C CA . VAL A 1 85 ? -1.522 9.575 11.865 1.00 98.62 85 VAL A CA 1
ATOM 649 C C . VAL A 1 85 ? -1.198 8.180 11.342 1.00 98.62 85 VAL A C 1
ATOM 651 O O . VAL A 1 85 ? -1.662 7.180 11.890 1.00 98.62 85 VAL A O 1
ATOM 654 N N . LEU A 1 86 ? -0.360 8.105 10.309 1.00 98.75 86 LEU A N 1
ATOM 655 C CA . LEU A 1 86 ? 0.101 6.835 9.764 1.00 98.75 86 LEU A CA 1
ATOM 656 C C . LEU A 1 86 ? 1.048 6.103 10.727 1.00 98.75 86 LEU A C 1
ATOM 658 O O . LEU A 1 86 ? 0.988 4.877 10.822 1.00 98.75 86 LEU A O 1
ATOM 662 N N . ALA A 1 87 ? 1.908 6.836 11.440 1.00 98.69 87 ALA A N 1
ATOM 663 C CA . ALA A 1 87 ? 2.801 6.257 12.441 1.00 98.69 87 ALA A CA 1
ATOM 664 C C . ALA A 1 87 ? 2.009 5.550 13.553 1.00 98.69 87 ALA A C 1
ATOM 666 O O . ALA A 1 87 ? 2.321 4.406 13.877 1.00 98.69 87 ALA A O 1
ATOM 667 N N . ASP A 1 88 ? 0.921 6.158 14.036 1.00 98.44 88 ASP A N 1
ATOM 668 C CA . ASP A 1 88 ? 0.033 5.524 15.018 1.00 98.44 88 ASP A CA 1
ATOM 669 C C . ASP A 1 88 ? -0.587 4.220 14.486 1.00 98.44 88 ASP A C 1
ATOM 671 O O . ASP A 1 88 ? -0.663 3.223 15.207 1.00 98.44 88 ASP A O 1
ATOM 675 N N . ALA A 1 89 ? -1.018 4.195 13.218 1.00 98.69 89 ALA A N 1
ATOM 676 C CA . ALA A 1 89 ? -1.545 2.982 12.587 1.00 98.69 89 ALA A CA 1
ATOM 677 C C . ALA A 1 89 ? -0.492 1.862 12.547 1.00 98.69 89 ALA A C 1
ATOM 679 O O . ALA A 1 89 ? -0.785 0.704 12.858 1.00 98.69 89 ALA A O 1
ATOM 680 N N . LEU A 1 90 ? 0.742 2.223 12.191 1.00 98.69 90 LEU A N 1
ATOM 681 C CA . LEU A 1 90 ? 1.870 1.304 12.103 1.00 98.69 90 LEU A CA 1
ATOM 682 C C . LEU A 1 90 ? 2.268 0.751 13.477 1.00 98.69 90 LEU A C 1
ATOM 684 O O . LEU A 1 90 ? 2.540 -0.445 13.593 1.00 98.69 90 LEU A O 1
ATOM 688 N N . ASP A 1 91 ? 2.273 1.582 14.514 1.00 98.44 91 ASP A N 1
ATOM 689 C CA . ASP A 1 91 ? 2.598 1.156 15.875 1.00 98.44 91 ASP A CA 1
ATOM 690 C C . ASP A 1 91 ? 1.524 0.220 16.443 1.00 98.44 91 ASP A C 1
ATOM 692 O O . ASP A 1 91 ? 1.859 -0.812 17.029 1.00 98.44 91 ASP A O 1
ATOM 696 N N . LEU A 1 92 ? 0.241 0.494 16.180 1.00 98.19 92 LEU A N 1
ATOM 697 C CA . LEU A 1 92 ? -0.853 -0.421 16.522 1.00 98.19 92 LEU A CA 1
ATOM 698 C C . LEU A 1 92 ? -0.740 -1.758 15.774 1.00 98.19 92 LEU A C 1
ATOM 700 O O . LEU A 1 92 ? -0.983 -2.811 16.364 1.00 98.19 92 LEU A O 1
ATOM 704 N N . ALA A 1 93 ? -0.362 -1.747 14.493 1.00 98.25 93 ALA A N 1
ATOM 705 C CA . ALA A 1 93 ? -0.156 -2.970 13.716 1.00 98.25 93 ALA A CA 1
ATOM 706 C C . ALA A 1 93 ? 1.024 -3.802 14.254 1.00 98.25 93 ALA A C 1
ATOM 708 O O . ALA A 1 93 ? 0.912 -5.022 14.398 1.00 98.25 93 ALA A O 1
ATOM 709 N N . ARG A 1 94 ? 2.137 -3.145 14.607 1.00 97.94 94 ARG A N 1
ATOM 710 C CA . ARG A 1 94 ? 3.321 -3.783 15.207 1.00 97.94 94 ARG A CA 1
ATOM 711 C C . ARG A 1 94 ? 3.037 -4.358 16.588 1.00 97.94 94 ARG A C 1
ATOM 713 O O . ARG A 1 94 ? 3.466 -5.468 16.864 1.00 97.94 94 ARG A O 1
ATOM 720 N N . ALA A 1 95 ? 2.281 -3.650 17.425 1.00 97.25 95 ALA A N 1
ATOM 721 C CA . ALA A 1 95 ? 1.899 -4.119 18.759 1.00 97.25 95 ALA A CA 1
ATOM 722 C C . ALA A 1 95 ? 1.050 -5.406 18.744 1.00 97.25 95 ALA A C 1
ATOM 724 O O . ALA A 1 95 ? 0.844 -6.018 19.791 1.00 97.25 95 ALA A O 1
ATOM 725 N N . GLN A 1 96 ? 0.540 -5.793 17.573 1.00 96.50 96 GLN A N 1
ATOM 726 C CA . GLN A 1 96 ? -0.256 -6.996 17.345 1.00 96.50 96 GLN A CA 1
ATOM 727 C C . GLN A 1 96 ? 0.475 -8.048 16.497 1.00 96.50 96 GLN A C 1
ATOM 729 O O . GLN A 1 96 ? -0.141 -9.041 16.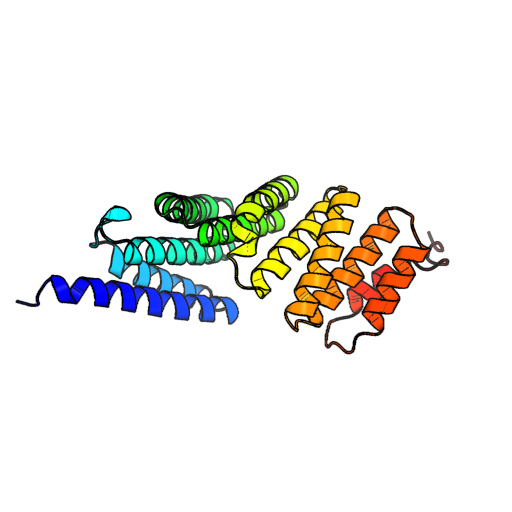120 1.00 96.50 96 GLN A O 1
ATOM 734 N N . ASP A 1 97 ? 1.737 -7.808 16.121 1.00 96.44 97 ASP A N 1
ATOM 735 C CA . ASP A 1 97 ? 2.496 -8.647 15.183 1.00 96.44 97 ASP A CA 1
ATOM 736 C C . ASP A 1 97 ? 1.765 -8.892 13.840 1.00 96.44 97 ASP A C 1
ATOM 738 O O . ASP A 1 97 ? 1.944 -9.910 13.167 1.00 96.44 97 ASP A O 1
ATOM 742 N N . ARG A 1 98 ? 0.931 -7.933 13.407 1.00 96.81 98 ARG A N 1
ATOM 743 C CA . ARG A 1 98 ? 0.124 -8.024 12.180 1.00 96.81 98 ARG A CA 1
ATOM 744 C C . ARG A 1 98 ? 0.904 -7.547 10.965 1.00 96.81 98 ARG A C 1
ATOM 746 O O . ARG A 1 98 ? 0.754 -6.414 10.511 1.00 96.81 98 ARG A O 1
ATOM 753 N N . LEU A 1 99 ? 1.753 -8.427 10.435 1.00 98.06 99 LEU A N 1
ATOM 754 C CA . LEU A 1 99 ? 2.606 -8.140 9.275 1.00 98.06 99 LEU A CA 1
ATOM 755 C C . LEU A 1 99 ? 1.822 -7.719 8.016 1.00 98.06 99 LEU A C 1
ATOM 757 O O . LEU A 1 99 ? 2.325 -6.912 7.238 1.00 98.06 99 LEU A O 1
ATOM 761 N N . ASP A 1 100 ? 0.592 -8.204 7.835 1.00 97.69 100 ASP A N 1
ATOM 762 C CA . ASP A 1 100 ? -0.329 -7.752 6.785 1.00 97.69 100 ASP A CA 1
ATOM 763 C C . ASP A 1 100 ? -0.698 -6.267 6.950 1.00 97.69 100 ASP A C 1
ATOM 765 O O . ASP A 1 100 ? -0.577 -5.483 6.008 1.00 97.69 100 ASP A O 1
ATOM 769 N N . LEU A 1 101 ? -1.076 -5.848 8.162 1.00 98.12 101 LEU A N 1
ATOM 770 C CA . LEU A 1 101 ? -1.402 -4.450 8.460 1.00 98.12 101 LEU A CA 1
ATOM 771 C C . LEU A 1 101 ? -0.165 -3.550 8.419 1.00 98.12 101 LEU A C 1
ATOM 773 O O . LEU A 1 101 ? -0.249 -2.420 7.936 1.00 98.12 101 LEU A O 1
ATOM 777 N N . VAL A 1 102 ? 0.988 -4.050 8.872 1.00 98.75 102 VAL A N 1
ATOM 778 C CA . VAL A 1 102 ? 2.275 -3.355 8.737 1.00 98.75 102 VAL A CA 1
ATOM 779 C C . VAL A 1 102 ? 2.572 -3.088 7.261 1.00 98.75 102 VAL A C 1
ATOM 781 O O . VAL A 1 102 ? 2.889 -1.953 6.908 1.00 98.75 102 VAL A O 1
ATOM 784 N N . ALA A 1 103 ? 2.415 -4.086 6.386 1.00 98.62 103 ALA A N 1
ATOM 785 C CA . ALA A 1 103 ? 2.627 -3.913 4.952 1.00 98.62 103 ALA A CA 1
ATOM 786 C C . ALA A 1 103 ? 1.665 -2.881 4.341 1.00 98.62 103 ALA A C 1
ATOM 788 O O . ALA A 1 103 ? 2.120 -2.018 3.592 1.00 98.62 103 ALA A O 1
ATOM 789 N N . LEU A 1 104 ? 0.379 -2.889 4.712 1.00 98.19 104 LEU A N 1
ATOM 790 C CA . LEU A 1 104 ? -0.583 -1.872 4.262 1.00 98.19 104 LEU A CA 1
ATOM 791 C C . LEU A 1 104 ? -0.196 -0.452 4.709 1.00 98.19 104 LEU A C 1
ATOM 793 O O . LEU A 1 104 ? -0.245 0.478 3.902 1.00 98.19 104 LEU A O 1
ATOM 797 N N . CYS A 1 105 ? 0.243 -0.278 5.961 1.00 98.69 105 CYS A N 1
ATOM 798 C CA . CYS A 1 105 ? 0.710 1.020 6.459 1.00 98.69 105 CYS A CA 1
ATOM 799 C C . CYS A 1 105 ? 1.940 1.509 5.682 1.00 98.69 105 CYS A C 1
ATOM 801 O O . CYS A 1 105 ? 1.997 2.662 5.257 1.00 98.69 105 CYS A O 1
ATOM 803 N N . LEU A 1 106 ? 2.909 0.624 5.442 1.00 98.75 106 LEU A N 1
ATOM 804 C CA . LEU A 1 106 ? 4.117 0.946 4.681 1.00 98.75 106 LEU A CA 1
ATOM 805 C C . LEU A 1 106 ? 3.800 1.272 3.213 1.00 98.75 106 LEU A C 1
ATOM 807 O O . LEU A 1 106 ? 4.352 2.227 2.671 1.00 98.75 106 LEU A O 1
ATOM 811 N N . MET A 1 107 ? 2.877 0.542 2.579 1.00 98.25 107 MET A N 1
ATOM 812 C CA . MET A 1 107 ? 2.392 0.834 1.224 1.00 98.25 107 MET A CA 1
ATOM 813 C C . MET A 1 107 ? 1.733 2.212 1.128 1.00 98.25 107 MET A C 1
ATOM 815 O O . MET A 1 107 ? 1.979 2.953 0.170 1.00 98.25 107 MET A O 1
ATOM 819 N N . GLN A 1 108 ? 0.905 2.572 2.110 1.00 98.00 108 GLN A N 1
ATOM 820 C CA . GLN A 1 108 ? 0.268 3.882 2.128 1.00 98.00 108 GLN A CA 1
ATOM 821 C C . GLN A 1 108 ? 1.286 4.996 2.365 1.00 98.00 108 GLN A C 1
ATOM 823 O O . GLN A 1 108 ? 1.300 5.971 1.616 1.00 98.00 108 GLN A O 1
ATOM 828 N N . GLY A 1 109 ? 2.204 4.812 3.316 1.00 98.44 109 GLY A N 1
ATOM 829 C CA . GLY A 1 109 ? 3.307 5.746 3.542 1.00 98.44 109 GLY A CA 1
ATOM 830 C C . GLY A 1 109 ? 4.156 5.942 2.295 1.00 98.44 109 GLY A C 1
ATOM 831 O O . GLY A 1 109 ? 4.464 7.073 1.936 1.00 98.44 109 GLY A O 1
ATOM 832 N N . ALA A 1 110 ? 4.453 4.860 1.572 1.00 97.94 110 ALA A N 1
ATOM 833 C CA . ALA A 1 110 ? 5.182 4.943 0.317 1.00 97.94 110 ALA A CA 1
ATOM 834 C C . ALA A 1 110 ? 4.420 5.741 -0.747 1.00 97.94 110 ALA A C 1
ATOM 836 O O . ALA A 1 110 ? 5.010 6.557 -1.453 1.00 97.94 110 ALA A O 1
ATOM 837 N N . THR A 1 111 ? 3.105 5.543 -0.839 1.00 95.56 111 THR A N 1
ATOM 838 C CA . THR A 1 111 ? 2.245 6.300 -1.758 1.00 95.56 111 THR A CA 1
ATOM 839 C C . THR A 1 111 ? 2.272 7.792 -1.427 1.00 95.56 111 THR A C 1
ATOM 841 O O . THR A 1 111 ? 2.454 8.618 -2.322 1.00 95.56 111 THR A O 1
ATOM 844 N N . MET A 1 112 ? 2.146 8.145 -0.148 1.00 96.38 112 MET A N 1
ATOM 845 C CA . MET A 1 112 ? 2.163 9.533 0.313 1.00 96.38 112 MET A CA 1
ATOM 846 C C . MET A 1 112 ? 3.542 10.193 0.118 1.00 96.38 112 MET A C 1
ATOM 848 O O . MET A 1 112 ? 3.623 11.309 -0.402 1.00 96.38 112 MET A O 1
ATOM 852 N N . SER A 1 113 ? 4.638 9.489 0.435 1.00 96.19 113 SER A N 1
ATOM 853 C CA . SER A 1 113 ? 6.012 9.938 0.159 1.00 96.19 113 SER A CA 1
ATOM 854 C C . SER A 1 113 ? 6.243 10.167 -1.334 1.00 96.19 113 SER A C 1
ATOM 856 O O . SER A 1 113 ? 6.737 11.225 -1.719 1.00 96.19 113 SER A O 1
ATOM 858 N N . GLY A 1 114 ? 5.813 9.231 -2.186 1.00 93.88 114 GLY A N 1
ATOM 859 C CA . GLY A 1 114 ? 5.950 9.345 -3.637 1.00 93.88 114 GLY A CA 1
ATOM 860 C C . GLY A 1 114 ? 5.184 10.542 -4.206 1.00 93.88 114 GLY A C 1
ATOM 861 O O . GLY A 1 114 ? 5.741 11.312 -4.986 1.00 93.88 114 GLY A O 1
ATOM 862 N N . ARG A 1 115 ? 3.942 10.765 -3.753 1.00 93.44 115 ARG A N 1
ATOM 863 C CA . ARG A 1 115 ? 3.144 11.952 -4.119 1.00 93.44 115 ARG A CA 1
ATOM 864 C C . ARG A 1 115 ? 3.753 13.264 -3.621 1.00 93.44 115 ARG A C 1
ATOM 866 O O . ARG A 1 115 ? 3.556 14.298 -4.250 1.00 93.44 115 ARG A O 1
ATOM 873 N N . SER A 1 116 ? 4.514 13.214 -2.532 1.00 93.88 116 SER A N 1
ATOM 874 C CA . SER A 1 116 ? 5.234 14.365 -1.973 1.00 93.88 116 SER A CA 1
ATOM 875 C C . SER A 1 116 ? 6.617 14.586 -2.604 1.00 93.88 116 SER A C 1
ATOM 877 O O . SER A 1 116 ? 7.320 15.516 -2.218 1.00 93.88 116 SER A O 1
ATOM 879 N N . GLY A 1 117 ? 7.022 13.745 -3.564 1.00 93.44 117 GLY A N 1
ATOM 880 C CA . GLY A 1 117 ? 8.306 13.833 -4.267 1.00 93.44 117 GLY A CA 1
ATOM 881 C C . GLY A 1 117 ? 9.473 13.091 -3.602 1.00 93.44 117 GLY A C 1
ATOM 882 O O . GLY A 1 117 ? 10.567 13.062 -4.163 1.00 93.44 117 GLY A O 1
ATOM 883 N N . ASP A 1 118 ? 9.265 12.446 -2.452 1.00 96.62 118 ASP A N 1
ATOM 884 C CA . ASP A 1 118 ? 10.276 11.619 -1.784 1.00 96.62 118 ASP A CA 1
ATOM 885 C C . ASP A 1 118 ? 10.266 10.186 -2.339 1.00 96.62 118 ASP A C 1
ATOM 887 O O . ASP A 1 118 ? 9.792 9.233 -1.713 1.00 96.62 118 ASP A O 1
ATOM 891 N N . LEU A 1 119 ? 10.776 10.036 -3.563 1.00 96.12 119 LEU A N 1
ATOM 892 C CA . LEU A 1 119 ? 10.889 8.734 -4.226 1.00 96.12 119 LEU A CA 1
ATOM 893 C C . LEU A 1 119 ? 11.840 7.762 -3.496 1.00 96.12 119 LEU A C 1
ATOM 895 O O . LEU A 1 119 ? 11.480 6.589 -3.361 1.00 96.12 119 LEU A O 1
ATOM 899 N N . PRO A 1 120 ? 13.016 8.184 -2.976 1.00 97.31 120 PRO A N 1
ATOM 900 C CA . PRO A 1 120 ? 13.885 7.289 -2.208 1.00 97.31 120 PRO A CA 1
ATOM 901 C C . PRO A 1 120 ? 13.237 6.772 -0.915 1.00 97.31 120 PRO A C 1
ATOM 903 O O . PRO A 1 120 ? 13.352 5.580 -0.599 1.00 97.31 120 PRO A O 1
ATOM 906 N N . GLY A 1 121 ? 12.532 7.633 -0.175 1.00 97.25 121 GLY A N 1
ATOM 907 C CA . GLY A 1 121 ? 11.783 7.230 1.014 1.00 97.25 121 GLY A CA 1
ATOM 908 C C . GLY A 1 121 ? 10.624 6.299 0.671 1.00 97.25 121 GLY A C 1
ATOM 909 O O . GLY A 1 121 ? 10.465 5.257 1.311 1.00 97.25 121 GLY A O 1
ATOM 910 N N . ALA A 1 122 ? 9.884 6.588 -0.403 1.00 98.06 122 ALA A N 1
ATOM 911 C CA . ALA A 1 122 ? 8.825 5.709 -0.891 1.00 98.06 122 ALA A CA 1
ATOM 912 C C . ALA A 1 122 ? 9.344 4.303 -1.237 1.00 98.06 122 ALA A C 1
ATOM 914 O O . ALA A 1 122 ? 8.771 3.303 -0.800 1.00 98.06 122 ALA A O 1
ATOM 915 N N . LEU A 1 123 ? 10.470 4.210 -1.951 1.00 98.31 123 LEU A N 1
ATOM 916 C CA . LEU A 1 123 ? 11.090 2.929 -2.288 1.00 98.31 123 LEU A CA 1
ATOM 917 C C . LEU A 1 123 ? 11.529 2.153 -1.040 1.00 98.31 123 LEU A C 1
ATOM 919 O O . LEU A 1 123 ? 11.353 0.936 -0.964 1.00 98.31 123 LEU A O 1
ATOM 923 N N . THR A 1 124 ? 12.078 2.854 -0.048 1.00 98.50 124 THR A N 1
ATOM 924 C CA . THR A 1 124 ? 12.480 2.251 1.230 1.00 98.50 124 THR A CA 1
ATOM 925 C C . THR A 1 124 ? 11.282 1.618 1.938 1.00 98.50 124 THR A C 1
ATOM 927 O O . THR A 1 124 ? 11.357 0.461 2.354 1.00 98.50 124 THR A O 1
ATOM 930 N N . LEU A 1 125 ? 10.155 2.330 2.007 1.00 98.56 125 LEU A N 1
ATOM 931 C CA . LEU A 1 125 ? 8.920 1.824 2.607 1.00 98.56 125 LEU A CA 1
ATOM 932 C C . LEU A 1 125 ? 8.357 0.615 1.839 1.00 98.56 125 LEU A C 1
ATOM 934 O O . LEU A 1 125 ? 7.990 -0.384 2.456 1.00 98.56 125 LEU A O 1
ATOM 938 N N . MET A 1 126 ? 8.361 0.636 0.500 1.00 98.31 126 MET A N 1
ATOM 939 C CA . MET A 1 126 ? 7.909 -0.513 -0.305 1.00 98.31 126 MET A CA 1
ATOM 940 C C . MET A 1 126 ? 8.801 -1.749 -0.150 1.00 98.31 126 MET A C 1
ATOM 942 O O . MET A 1 126 ? 8.311 -2.878 -0.197 1.00 98.31 126 MET A O 1
ATOM 946 N N . ARG A 1 127 ? 10.111 -1.572 0.050 1.00 98.44 127 ARG A N 1
ATOM 947 C CA . ARG A 1 127 ? 11.015 -2.688 0.367 1.00 98.44 127 ARG A CA 1
ATOM 948 C C . ARG A 1 127 ? 10.708 -3.290 1.733 1.00 98.44 127 ARG A C 1
ATOM 950 O O . ARG A 1 127 ? 10.679 -4.508 1.861 1.00 98.44 127 ARG A O 1
ATOM 957 N N . GLN A 1 128 ? 10.428 -2.457 2.732 1.00 98.44 128 GLN A N 1
ATOM 958 C CA . GLN A 1 128 ? 10.027 -2.933 4.059 1.00 98.44 128 GLN A CA 1
ATOM 959 C C . GLN A 1 128 ? 8.683 -3.679 4.019 1.00 98.44 128 GLN A C 1
ATOM 961 O O . GLN A 1 128 ? 8.526 -4.686 4.707 1.00 98.44 128 GLN A O 1
ATOM 966 N N . ALA A 1 129 ? 7.740 -3.236 3.181 1.00 98.31 129 ALA A N 1
ATOM 967 C CA . ALA A 1 129 ? 6.430 -3.871 3.031 1.00 98.31 129 ALA A CA 1
ATOM 968 C C . ALA A 1 129 ? 6.496 -5.308 2.470 1.00 98.31 129 ALA A C 1
ATOM 970 O O . ALA A 1 129 ? 5.566 -6.083 2.686 1.00 98.31 129 ALA A O 1
ATOM 971 N N . GLU A 1 130 ? 7.595 -5.700 1.807 1.00 97.19 130 GLU A N 1
ATOM 972 C CA . GLU A 1 130 ? 7.793 -7.060 1.272 1.00 97.19 130 GLU A CA 1
ATOM 973 C C . GLU A 1 130 ? 7.632 -8.141 2.351 1.00 97.19 130 GLU A C 1
ATOM 975 O O . GLU A 1 130 ? 7.116 -9.218 2.064 1.00 97.19 130 GLU A O 1
ATOM 980 N N . ALA A 1 131 ? 8.007 -7.844 3.602 1.00 97.50 131 ALA A N 1
ATOM 981 C CA . ALA A 1 131 ? 7.912 -8.789 4.714 1.00 97.50 131 ALA A CA 1
ATOM 982 C C . ALA A 1 131 ? 6.477 -9.287 4.978 1.00 97.50 131 ALA A C 1
ATOM 984 O O . ALA A 1 131 ? 6.302 -10.396 5.479 1.00 97.50 131 ALA A O 1
ATOM 985 N N . GLY A 1 132 ? 5.457 -8.491 4.639 1.00 97.88 132 GLY A N 1
ATOM 986 C CA . GLY A 1 132 ? 4.046 -8.863 4.769 1.00 97.88 132 GLY A CA 1
ATOM 987 C C . GLY A 1 132 ? 3.366 -9.221 3.448 1.00 97.88 132 GLY A C 1
ATOM 988 O O . GLY A 1 132 ? 2.174 -9.516 3.451 1.00 97.88 132 GLY A O 1
ATOM 989 N N . LEU A 1 133 ? 4.086 -9.215 2.320 1.00 97.19 133 LEU A N 1
ATOM 990 C CA . LEU A 1 133 ? 3.492 -9.317 0.984 1.00 97.19 133 LEU A CA 1
ATOM 991 C C . LEU A 1 133 ? 2.588 -10.545 0.834 1.00 97.19 133 LEU A C 1
ATOM 993 O O . LEU A 1 133 ? 1.450 -10.419 0.400 1.00 97.19 133 LEU A O 1
ATOM 997 N N . THR A 1 134 ? 3.058 -11.737 1.203 1.00 97.38 134 THR A N 1
ATOM 998 C CA . THR A 1 134 ? 2.288 -12.979 1.002 1.00 97.38 134 THR A CA 1
ATOM 999 C C . THR A 1 134 ? 1.041 -13.075 1.880 1.00 97.38 134 THR A C 1
ATOM 1001 O O . THR A 1 134 ? 0.221 -13.963 1.659 1.00 97.38 134 THR A O 1
ATOM 1004 N N . LEU A 1 135 ? 0.902 -12.191 2.873 1.00 97.88 135 LEU A N 1
ATOM 1005 C CA . LEU A 1 135 ? -0.264 -12.099 3.751 1.00 97.88 135 LEU A CA 1
ATOM 1006 C C . LEU A 1 135 ? -1.326 -11.134 3.209 1.00 97.88 135 LEU A C 1
ATOM 1008 O O . LEU A 1 135 ? -2.459 -11.140 3.683 1.00 97.88 135 LEU A O 1
ATOM 1012 N N . LEU A 1 136 ? -0.974 -10.307 2.222 1.00 97.12 136 LEU A N 1
ATOM 1013 C CA . LEU A 1 136 ? -1.904 -9.379 1.594 1.00 97.12 136 LEU A CA 1
ATOM 1014 C C . LEU A 1 136 ? -2.851 -10.105 0.627 1.00 97.12 136 LEU A C 1
ATOM 1016 O O . LEU A 1 136 ? -2.457 -11.094 -0.004 1.00 97.12 136 LEU A O 1
ATOM 1020 N N . PRO A 1 137 ? -4.070 -9.576 0.414 1.00 94.50 137 PRO A N 1
ATOM 1021 C CA . PRO A 1 137 ? -4.898 -9.968 -0.716 1.00 94.50 137 PRO A CA 1
ATOM 1022 C C . PRO A 1 137 ? -4.126 -9.840 -2.030 1.00 94.50 137 PRO A C 1
ATOM 1024 O O . PRO A 1 137 ? -3.331 -8.920 -2.223 1.00 94.50 137 PRO A O 1
ATOM 1027 N N . LEU A 1 138 ? -4.379 -10.753 -2.966 1.00 94.50 138 LEU A N 1
ATOM 1028 C CA . LEU A 1 138 ? -3.635 -10.810 -4.223 1.00 94.50 138 LEU A CA 1
ATOM 1029 C C . LEU A 1 138 ? -3.627 -9.478 -5.017 1.00 94.50 138 LEU A C 1
ATOM 1031 O O . LEU A 1 138 ? -2.563 -9.127 -5.526 1.00 94.50 138 LEU A O 1
ATOM 1035 N N . PRO A 1 139 ? -4.719 -8.683 -5.080 1.00 92.25 139 PRO A N 1
ATOM 1036 C CA . PRO A 1 139 ? -4.677 -7.354 -5.700 1.00 92.25 139 PRO A CA 1
ATOM 1037 C C . PRO A 1 139 ? -3.669 -6.393 -5.051 1.00 92.25 139 PRO A C 1
ATOM 1039 O O . PRO A 1 139 ? -2.992 -5.640 -5.750 1.00 92.25 139 PRO A O 1
ATOM 1042 N N . ASP A 1 140 ? -3.518 -6.441 -3.728 1.00 94.62 140 ASP A N 1
ATOM 1043 C CA . ASP A 1 140 ? -2.566 -5.596 -3.005 1.00 94.62 140 ASP A CA 1
ATOM 1044 C C . ASP A 1 140 ? -1.126 -6.074 -3.195 1.00 94.62 140 ASP A C 1
ATOM 1046 O O . ASP A 1 140 ? -0.217 -5.248 -3.292 1.00 94.62 140 ASP A O 1
ATOM 1050 N N . GLN A 1 141 ? -0.916 -7.385 -3.364 1.00 97.94 141 GLN A N 1
ATOM 1051 C CA . GLN A 1 141 ? 0.388 -7.920 -3.765 1.00 97.94 141 GLN A CA 1
ATOM 1052 C C . GLN A 1 141 ? 0.830 -7.365 -5.120 1.00 97.94 141 GLN A C 1
ATOM 1054 O O . GLN A 1 141 ? 1.968 -6.917 -5.268 1.00 97.94 141 GLN A O 1
ATOM 1059 N N . VAL A 1 142 ? -0.081 -7.362 -6.101 1.00 97.50 142 VAL A N 1
ATOM 1060 C CA . VAL A 1 142 ? 0.173 -6.788 -7.429 1.00 97.50 142 VAL A CA 1
ATOM 1061 C C . VAL A 1 142 ? 0.513 -5.304 -7.305 1.00 97.50 142 VAL A C 1
ATOM 1063 O O . VAL A 1 142 ? 1.530 -4.873 -7.842 1.00 97.50 142 VAL A O 1
ATOM 1066 N N . ARG A 1 143 ? -0.292 -4.530 -6.562 1.00 95.00 143 ARG A N 1
ATOM 1067 C CA . ARG A 1 143 ? -0.073 -3.087 -6.359 1.00 95.00 143 ARG A CA 1
ATOM 1068 C C . ARG A 1 143 ? 1.278 -2.787 -5.713 1.00 95.00 143 ARG A C 1
ATOM 1070 O O . ARG A 1 143 ? 1.963 -1.880 -6.177 1.00 95.00 143 ARG A O 1
ATOM 1077 N N . LEU A 1 144 ? 1.668 -3.528 -4.673 1.00 97.12 144 LEU A N 1
ATOM 1078 C CA . LEU A 1 144 ? 2.950 -3.328 -3.992 1.00 97.12 144 LEU A CA 1
ATOM 1079 C C . LEU A 1 144 ? 4.121 -3.523 -4.959 1.00 97.12 144 LEU A C 1
ATOM 1081 O O . LEU A 1 144 ? 4.952 -2.628 -5.105 1.00 97.12 144 LEU A O 1
ATOM 1085 N N . VAL A 1 145 ? 4.168 -4.663 -5.648 1.00 98.25 145 VAL A N 1
ATOM 1086 C CA . VAL A 1 145 ? 5.296 -4.996 -6.526 1.00 98.25 145 VAL A CA 1
ATOM 1087 C C . VAL A 1 145 ? 5.317 -4.101 -7.774 1.00 98.25 145 VAL A C 1
ATOM 1089 O O . VAL A 1 145 ? 6.377 -3.598 -8.142 1.00 98.25 145 VAL A O 1
ATOM 1092 N N . LEU A 1 146 ? 4.158 -3.821 -8.384 1.00 97.62 146 LEU A N 1
ATOM 1093 C CA . LEU A 1 146 ? 4.049 -2.913 -9.533 1.00 97.62 146 LEU A CA 1
ATOM 1094 C C . LEU A 1 146 ? 4.572 -1.514 -9.188 1.00 97.62 146 LEU A C 1
ATOM 1096 O O . LEU A 1 146 ? 5.402 -0.961 -9.909 1.00 97.62 146 LEU A O 1
ATOM 1100 N N . ASN A 1 147 ? 4.097 -0.946 -8.077 1.00 96.19 147 ASN A N 1
ATOM 1101 C CA . ASN A 1 147 ? 4.485 0.399 -7.674 1.00 96.19 147 ASN A CA 1
ATOM 1102 C C . ASN A 1 147 ? 5.953 0.458 -7.241 1.00 96.19 147 ASN A C 1
ATOM 1104 O O . ASN A 1 147 ? 6.625 1.442 -7.545 1.00 96.19 147 ASN A O 1
ATOM 1108 N N . ARG A 1 148 ? 6.481 -0.594 -6.598 1.00 98.06 148 ARG A N 1
ATOM 1109 C CA . ARG A 1 148 ? 7.905 -0.656 -6.247 1.00 98.06 148 ARG A CA 1
ATOM 1110 C C . ARG A 1 148 ? 8.780 -0.645 -7.489 1.00 98.06 148 ARG A C 1
ATOM 1112 O O . ARG A 1 148 ? 9.707 0.159 -7.546 1.00 98.06 148 ARG A O 1
ATOM 1119 N N . GLY A 1 149 ? 8.431 -1.444 -8.496 1.00 97.88 149 GLY A N 1
ATOM 1120 C CA . GLY A 1 149 ? 9.146 -1.461 -9.768 1.00 97.88 149 GLY A CA 1
ATOM 1121 C C . GLY A 1 149 ? 9.105 -0.108 -10.484 1.00 97.88 149 GLY A C 1
ATOM 1122 O O . GLY A 1 149 ? 10.126 0.370 -10.975 1.00 97.88 149 GLY A O 1
ATOM 1123 N N . LEU A 1 150 ? 7.952 0.567 -10.476 1.00 96.31 150 LEU A N 1
ATOM 1124 C CA . LEU A 1 150 ? 7.814 1.915 -11.035 1.00 96.31 150 LEU A CA 1
ATOM 1125 C C . LEU A 1 150 ? 8.699 2.948 -10.327 1.00 96.31 150 LEU A C 1
ATOM 1127 O O . LEU A 1 150 ? 9.410 3.703 -10.991 1.00 96.31 150 LEU A O 1
ATOM 1131 N N . ILE A 1 151 ? 8.693 2.974 -8.994 1.00 96.06 151 ILE A N 1
ATOM 1132 C CA . ILE A 1 151 ? 9.522 3.911 -8.226 1.00 96.06 151 ILE A CA 1
ATOM 1133 C C . ILE A 1 151 ? 11.009 3.574 -8.392 1.00 96.06 151 ILE A C 1
ATOM 1135 O O . ILE A 1 151 ? 11.817 4.483 -8.577 1.00 96.06 151 ILE A O 1
ATOM 1139 N N . ALA A 1 152 ? 11.376 2.288 -8.395 1.00 97.94 152 ALA A N 1
ATOM 1140 C CA . ALA A 1 152 ? 12.740 1.837 -8.668 1.00 97.94 152 ALA A CA 1
ATOM 1141 C C . ALA A 1 152 ? 13.237 2.349 -10.030 1.00 97.94 152 ALA A C 1
ATOM 1143 O O . ALA A 1 152 ? 14.341 2.891 -10.113 1.00 97.94 152 ALA A O 1
ATOM 1144 N N . ALA A 1 153 ? 12.400 2.287 -11.073 1.00 96.94 153 ALA A N 1
ATOM 1145 C CA . ALA A 1 153 ? 12.731 2.834 -12.387 1.00 96.94 153 ALA A CA 1
ATOM 1146 C C . ALA A 1 153 ? 12.971 4.351 -12.335 1.00 96.94 153 ALA A C 1
ATOM 1148 O O . ALA A 1 153 ? 13.949 4.842 -12.897 1.00 96.94 153 ALA A O 1
ATOM 1149 N N . GLN A 1 154 ? 12.116 5.094 -11.622 1.00 94.94 154 GLN A N 1
ATOM 1150 C CA . GLN A 1 154 ? 12.233 6.550 -11.486 1.00 94.94 154 GLN A CA 1
ATOM 1151 C C . GLN A 1 154 ? 13.508 6.989 -10.755 1.00 94.94 154 GLN A C 1
ATOM 1153 O O . GLN A 1 154 ? 14.058 8.040 -11.079 1.00 94.94 154 GLN A O 1
ATOM 1158 N N . VAL A 1 155 ? 14.005 6.192 -9.804 1.00 96.31 155 VAL A N 1
ATOM 1159 C CA . VAL A 1 155 ? 15.279 6.461 -9.111 1.00 96.31 155 VAL A CA 1
ATOM 1160 C C . VAL A 1 155 ? 16.493 5.816 -9.797 1.00 96.31 155 VAL A C 1
ATOM 1162 O O . VAL A 1 155 ? 17.591 5.828 -9.242 1.00 96.31 155 VAL A O 1
ATOM 1165 N N . GLY A 1 156 ? 16.318 5.252 -10.998 1.00 96.25 156 GLY A N 1
ATOM 1166 C CA . GLY A 1 156 ? 17.397 4.685 -11.814 1.00 96.25 156 GLY A CA 1
ATOM 1167 C C . GLY A 1 156 ? 17.851 3.276 -11.419 1.00 96.25 156 GLY A C 1
ATOM 1168 O O . GLY A 1 156 ? 18.863 2.798 -11.927 1.00 96.25 156 GLY A O 1
ATOM 1169 N N . GLN A 1 157 ? 17.119 2.582 -10.546 1.00 98.12 157 GLN A N 1
ATOM 1170 C CA . GLN A 1 157 ? 17.387 1.191 -10.161 1.00 98.12 157 GLN A CA 1
ATOM 1171 C C . GLN A 1 157 ? 16.712 0.243 -11.156 1.00 98.12 157 GLN A C 1
ATOM 1173 O O . GLN A 1 157 ? 15.717 -0.414 -10.858 1.00 98.12 157 GLN A O 1
ATOM 1178 N N . LEU A 1 158 ? 17.232 0.244 -12.386 1.00 98.00 158 LEU A N 1
ATOM 1179 C CA . LEU A 1 158 ? 16.574 -0.373 -13.540 1.00 98.00 158 LEU A CA 1
ATOM 1180 C C . LEU A 1 158 ? 16.517 -1.907 -13.476 1.00 98.00 158 LEU A C 1
ATOM 1182 O O . LEU A 1 158 ? 15.567 -2.486 -13.995 1.00 98.00 158 LEU A O 1
ATOM 1186 N N . ASP A 1 159 ? 17.491 -2.566 -12.844 1.00 98.12 159 ASP A N 1
ATOM 1187 C CA . ASP A 1 159 ? 17.474 -4.028 -12.686 1.00 98.12 159 ASP A CA 1
ATOM 1188 C C . ASP A 1 159 ? 16.401 -4.465 -11.673 1.00 98.12 159 ASP A C 1
ATOM 1190 O O . ASP A 1 159 ? 15.544 -5.280 -12.010 1.00 98.12 159 ASP A O 1
ATOM 1194 N N . ASP A 1 160 ? 16.351 -3.828 -10.497 1.00 97.62 160 ASP A N 1
ATOM 1195 C CA . ASP A 1 160 ? 15.280 -4.036 -9.509 1.00 97.62 160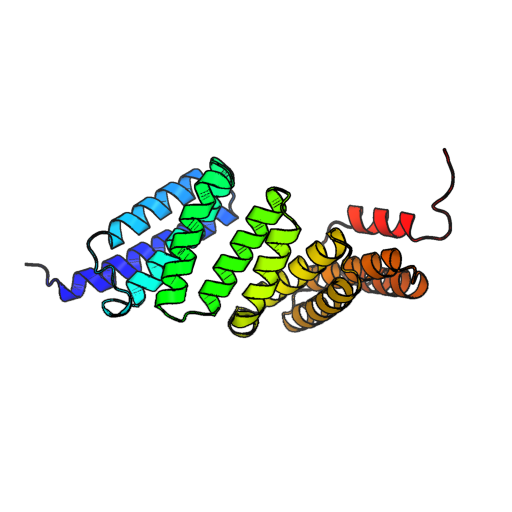 ASP A CA 1
ATOM 1196 C C . ASP A 1 160 ? 13.897 -3.761 -10.123 1.00 97.62 160 ASP A C 1
ATOM 1198 O O . ASP A 1 160 ? 12.956 -4.536 -9.944 1.00 97.62 160 ASP A O 1
ATOM 1202 N N . ALA A 1 161 ? 13.776 -2.675 -10.895 1.00 98.50 161 ALA A N 1
ATOM 1203 C CA . ALA A 1 161 ? 12.539 -2.320 -11.576 1.00 98.50 161 ALA A CA 1
ATOM 1204 C C . ALA A 1 161 ? 12.090 -3.393 -12.573 1.00 98.50 161 ALA A C 1
ATOM 1206 O O . ALA A 1 161 ? 10.912 -3.746 -12.615 1.00 98.50 161 ALA A O 1
ATOM 1207 N N . ARG A 1 162 ? 13.020 -3.922 -13.374 1.00 98.44 162 ARG A N 1
ATOM 1208 C CA . ARG A 1 162 ? 12.750 -4.996 -14.336 1.00 98.44 162 ARG A CA 1
ATOM 1209 C C . ARG A 1 162 ? 12.206 -6.237 -13.632 1.00 98.44 162 ARG A C 1
ATOM 1211 O O . ARG A 1 162 ? 11.208 -6.797 -14.096 1.00 98.44 162 ARG A O 1
ATOM 1218 N N . ASP A 1 163 ? 12.851 -6.657 -12.549 1.00 98.31 163 ASP A N 1
ATOM 1219 C CA . ASP A 1 163 ? 12.485 -7.870 -11.818 1.00 98.31 163 ASP A CA 1
ATOM 1220 C C . ASP A 1 163 ? 11.120 -7.719 -11.134 1.00 98.31 163 ASP A C 1
ATOM 1222 O O . ASP A 1 163 ? 10.251 -8.586 -11.277 1.00 98.31 163 ASP A O 1
ATOM 1226 N N . ASP A 1 164 ? 10.880 -6.581 -10.478 1.00 98.50 164 ASP A N 1
ATOM 1227 C CA . ASP A 1 164 ? 9.590 -6.279 -9.861 1.00 98.50 164 ASP A CA 1
ATOM 1228 C C . ASP A 1 164 ? 8.465 -6.201 -10.897 1.00 98.50 164 ASP A C 1
ATOM 1230 O O . ASP A 1 164 ? 7.417 -6.815 -10.716 1.00 98.50 164 ASP A O 1
ATOM 1234 N N . LEU A 1 165 ? 8.660 -5.512 -12.021 1.00 98.62 165 LEU A N 1
ATOM 1235 C CA . LEU A 1 165 ? 7.620 -5.399 -13.049 1.00 98.62 165 LEU A CA 1
ATOM 1236 C C . LEU A 1 165 ? 7.327 -6.748 -13.724 1.00 98.62 165 LEU A C 1
ATOM 1238 O O . LEU A 1 165 ? 6.176 -7.027 -14.062 1.00 98.62 165 LEU A O 1
ATOM 1242 N N . GLY A 1 166 ? 8.331 -7.620 -13.867 1.00 98.38 166 GLY A N 1
ATOM 1243 C CA . GLY A 1 166 ? 8.124 -9.008 -14.286 1.00 98.38 166 GLY A CA 1
ATOM 1244 C C . GLY A 1 166 ? 7.257 -9.779 -13.291 1.00 98.38 166 GLY A C 1
ATOM 1245 O O . GLY A 1 166 ? 6.227 -10.339 -13.665 1.00 98.38 166 GLY A O 1
ATOM 1246 N N . ARG A 1 167 ? 7.613 -9.722 -12.005 1.00 98.31 167 ARG A N 1
ATOM 1247 C CA . ARG A 1 167 ? 6.840 -10.355 -10.931 1.00 98.31 167 ARG A CA 1
ATOM 1248 C C . ARG A 1 167 ? 5.419 -9.795 -10.835 1.00 98.31 167 ARG A C 1
ATOM 1250 O O . ARG A 1 167 ? 4.481 -10.559 -10.627 1.00 98.31 167 ARG A O 1
ATOM 1257 N N . ALA A 1 168 ? 5.232 -8.488 -11.003 1.00 98.38 168 ALA A N 1
ATOM 1258 C CA . ALA A 1 168 ? 3.919 -7.850 -10.995 1.00 98.38 168 ALA A CA 1
ATOM 1259 C C . ALA A 1 168 ? 3.029 -8.361 -12.138 1.00 98.38 168 ALA A C 1
ATOM 1261 O O . ALA A 1 168 ? 1.845 -8.609 -11.907 1.00 98.38 168 ALA A O 1
ATOM 1262 N N . ALA A 1 169 ? 3.590 -8.578 -13.334 1.00 97.94 169 ALA A N 1
ATOM 1263 C CA . ALA A 1 169 ? 2.859 -9.164 -14.457 1.00 97.94 169 ALA A CA 1
ATOM 1264 C C . ALA A 1 169 ? 2.387 -10.594 -14.138 1.00 97.94 169 ALA A C 1
ATOM 1266 O O . ALA A 1 169 ? 1.211 -10.903 -14.329 1.00 97.94 169 ALA A O 1
ATOM 1267 N N . ASP A 1 170 ? 3.259 -11.430 -13.566 1.00 97.81 170 ASP A N 1
ATOM 1268 C CA . ASP A 1 170 ? 2.915 -12.805 -13.174 1.00 97.81 170 ASP A CA 1
ATOM 1269 C C . ASP A 1 170 ? 1.846 -12.844 -12.069 1.00 97.81 170 ASP A C 1
ATOM 1271 O O . ASP A 1 170 ? 0.906 -13.644 -12.114 1.00 97.81 170 ASP A O 1
ATOM 1275 N N . LEU A 1 171 ? 1.967 -11.966 -11.064 1.00 97.69 171 LEU A N 1
ATOM 1276 C CA . LEU A 1 171 ? 0.969 -11.822 -10.002 1.00 97.69 171 LEU A CA 1
ATOM 1277 C C . LEU A 1 171 ? -0.386 -11.385 -10.573 1.00 97.69 171 LEU A C 1
ATOM 1279 O O . LEU A 1 171 ? -1.413 -11.948 -10.193 1.00 97.69 171 LEU A O 1
ATOM 1283 N N . ALA A 1 172 ? -0.394 -10.412 -11.488 1.00 97.19 172 ALA A N 1
ATOM 1284 C CA . ALA A 1 172 ? -1.610 -9.874 -12.088 1.00 97.19 172 ALA A CA 1
ATOM 1285 C C . ALA A 1 172 ? -2.320 -10.898 -12.984 1.00 97.19 172 ALA A C 1
ATOM 1287 O O . ALA A 1 172 ? -3.544 -11.023 -12.906 1.00 97.19 172 ALA A O 1
ATOM 1288 N N . ALA A 1 173 ? -1.563 -11.685 -13.753 1.00 95.94 173 ALA A N 1
ATOM 1289 C CA . ALA A 1 173 ? -2.099 -12.784 -14.552 1.00 95.94 173 ALA A CA 1
ATOM 1290 C C . ALA A 1 173 ? -2.811 -13.819 -13.663 1.00 95.94 173 ALA A C 1
ATOM 1292 O O . ALA A 1 173 ? -3.963 -14.181 -13.904 1.00 95.94 173 ALA A O 1
ATOM 1293 N N . ARG A 1 174 ? -2.167 -14.238 -12.564 1.00 95.31 174 ARG A N 1
ATOM 1294 C CA . ARG A 1 174 ? -2.765 -15.159 -11.578 1.00 95.31 174 ARG A CA 1
ATOM 1295 C C . ARG A 1 174 ? -3.989 -14.576 -10.877 1.00 95.31 174 ARG A C 1
ATOM 1297 O O . ARG A 1 174 ? -4.873 -15.328 -10.480 1.00 95.31 174 ARG A O 1
ATOM 1304 N N . ALA A 1 175 ? -4.024 -13.259 -10.695 1.00 93.75 175 ALA A N 1
ATOM 1305 C CA . ALA A 1 175 ? -5.141 -12.557 -10.077 1.00 93.75 175 ALA A CA 1
ATOM 1306 C C . ALA A 1 175 ? -6.350 -12.402 -11.003 1.00 93.75 175 ALA A C 1
ATOM 1308 O O . ALA A 1 175 ? -7.391 -11.936 -10.545 1.00 93.75 175 ALA A O 1
ATOM 1309 N N . GLY A 1 176 ? -6.217 -12.733 -12.292 1.00 94.00 176 GLY A N 1
ATOM 1310 C CA . GLY A 1 176 ? -7.230 -12.384 -13.279 1.00 94.00 176 GLY A CA 1
ATOM 1311 C C . GLY A 1 176 ? -7.415 -10.869 -13.369 1.00 94.00 176 GLY A C 1
ATOM 1312 O O . GLY A 1 176 ? -8.542 -10.397 -13.495 1.00 94.00 176 GLY A O 1
ATOM 1313 N N . ALA A 1 177 ? -6.318 -10.104 -13.304 1.00 93.69 177 ALA A N 1
ATOM 1314 C CA . ALA A 1 177 ? -6.322 -8.645 -13.391 1.00 93.69 177 ALA A CA 1
ATOM 1315 C C . ALA A 1 177 ? -5.628 -8.132 -14.674 1.00 93.69 177 ALA A C 1
ATOM 1317 O O . ALA A 1 177 ? -4.565 -7.504 -14.585 1.00 93.69 177 ALA A O 1
ATOM 1318 N N . PRO A 1 178 ? -6.227 -8.336 -15.868 1.00 94.25 178 PRO A N 1
ATOM 1319 C CA . PRO A 1 178 ? -5.632 -7.946 -17.146 1.00 94.25 178 PRO A CA 1
ATOM 1320 C C . PRO A 1 178 ? -5.158 -6.485 -17.231 1.00 94.25 178 PRO A C 1
ATOM 1322 O O . PRO A 1 178 ? -4.083 -6.258 -17.785 1.00 94.25 178 PRO A O 1
ATOM 1325 N N . PRO A 1 179 ? -5.865 -5.478 -16.667 1.00 93.38 179 PRO A N 1
ATOM 1326 C CA . PRO A 1 179 ? -5.371 -4.100 -16.695 1.00 93.38 179 PRO A CA 1
ATOM 1327 C C . PRO A 1 179 ? -4.042 -3.915 -15.950 1.00 93.38 179 PRO A C 1
ATOM 1329 O O . PRO A 1 179 ? -3.181 -3.163 -16.400 1.00 93.38 179 PRO A O 1
ATOM 1332 N N . MET A 1 180 ? -3.846 -4.610 -14.824 1.00 93.94 180 MET A N 1
ATOM 1333 C CA . MET A 1 180 ? -2.598 -4.529 -14.057 1.00 93.94 180 MET A CA 1
ATOM 1334 C C . MET A 1 180 ? -1.464 -5.297 -14.734 1.00 93.94 180 MET A C 1
ATOM 1336 O O . MET A 1 180 ? -0.330 -4.825 -14.742 1.00 93.94 180 MET A O 1
ATOM 1340 N N . GLU A 1 181 ? -1.772 -6.437 -15.351 1.00 96.19 181 GLU A N 1
ATOM 1341 C CA . GLU A 1 181 ? -0.810 -7.204 -16.144 1.00 96.19 181 GLU A CA 1
ATOM 1342 C C . GLU A 1 181 ? -0.321 -6.397 -17.353 1.00 96.19 181 GLU A C 1
ATOM 1344 O O . GLU A 1 181 ? 0.884 -6.331 -17.604 1.00 96.19 181 GLU A O 1
ATOM 1349 N N . PHE A 1 182 ? -1.238 -5.711 -18.042 1.00 95.12 182 PHE A N 1
ATOM 1350 C CA . PHE A 1 182 ? -0.899 -4.780 -19.111 1.00 95.12 182 PHE A CA 1
ATOM 1351 C C . PHE A 1 182 ? 0.079 -3.702 -18.631 1.00 95.12 182 PHE A C 1
ATOM 1353 O O . PHE A 1 182 ? 1.147 -3.533 -19.222 1.00 95.12 182 PHE A O 1
ATOM 1360 N N . MET A 1 183 ? -0.256 -3.004 -17.538 1.00 94.69 183 MET A N 1
ATOM 1361 C CA . MET A 1 183 ? 0.601 -1.950 -16.989 1.00 94.69 183 MET A CA 1
ATOM 1362 C C . MET A 1 183 ? 1.987 -2.486 -16.622 1.00 94.69 183 MET A C 1
ATOM 1364 O O . MET A 1 183 ? 2.991 -1.871 -16.969 1.00 94.69 183 MET A O 1
ATOM 1368 N N . ALA A 1 184 ? 2.059 -3.642 -15.960 1.00 97.00 184 ALA A N 1
ATOM 1369 C CA . ALA A 1 184 ? 3.321 -4.261 -15.571 1.00 97.00 184 ALA A CA 1
ATOM 1370 C C . ALA A 1 184 ? 4.210 -4.572 -16.787 1.00 97.00 184 ALA A C 1
ATOM 1372 O O . ALA A 1 184 ? 5.389 -4.212 -16.799 1.00 97.00 184 ALA A O 1
ATOM 1373 N N . ARG A 1 185 ? 3.641 -5.178 -17.839 1.00 97.00 185 ARG A N 1
ATOM 1374 C CA . ARG A 1 185 ? 4.365 -5.509 -19.078 1.00 97.00 185 ARG A CA 1
ATOM 1375 C C . ARG A 1 185 ? 4.821 -4.269 -19.838 1.00 97.00 185 ARG A C 1
ATOM 1377 O O . ARG A 1 185 ? 5.989 -4.200 -20.216 1.00 97.00 185 ARG A O 1
ATOM 1384 N N . HIS A 1 186 ? 3.937 -3.284 -20.014 1.00 94.50 186 HIS A N 1
ATOM 1385 C CA . HIS A 1 186 ? 4.270 -2.016 -20.671 1.00 94.50 186 HIS A CA 1
ATOM 1386 C C . HIS A 1 186 ? 5.414 -1.302 -19.946 1.00 94.50 186 HIS A C 1
ATOM 1388 O O . HIS A 1 186 ? 6.426 -0.953 -20.555 1.00 94.50 186 HIS A O 1
ATOM 1394 N N . ASN A 1 187 ? 5.294 -1.153 -18.625 1.00 96.62 187 ASN A N 1
ATOM 1395 C CA . ASN A 1 187 ? 6.302 -0.483 -17.809 1.00 96.62 187 ASN A CA 1
ATOM 1396 C C . ASN A 1 187 ? 7.633 -1.239 -17.820 1.00 96.62 187 ASN A C 1
ATOM 1398 O O . ASN A 1 187 ? 8.691 -0.613 -17.851 1.00 96.62 187 ASN A O 1
ATOM 1402 N N . ARG A 1 188 ? 7.607 -2.578 -17.845 1.00 97.88 188 ARG A N 1
ATOM 1403 C CA . ARG A 1 188 ? 8.828 -3.373 -18.003 1.00 97.88 188 ARG A CA 1
ATOM 1404 C C . ARG A 1 188 ? 9.480 -3.113 -19.358 1.00 97.88 188 ARG A C 1
ATOM 1406 O O . ARG A 1 188 ? 10.690 -2.930 -19.410 1.00 97.88 188 ARG A O 1
ATOM 1413 N N . GLY A 1 189 ? 8.693 -3.039 -20.433 1.00 96.94 189 GLY A N 1
ATOM 1414 C CA . GLY A 1 189 ? 9.184 -2.648 -21.755 1.00 96.94 189 GLY A CA 1
ATOM 1415 C C . GLY A 1 189 ? 9.852 -1.271 -21.738 1.00 96.94 189 GLY A C 1
ATOM 1416 O O . GLY A 1 189 ? 10.946 -1.107 -22.274 1.00 96.94 189 GLY A O 1
ATOM 1417 N N . TYR A 1 190 ? 9.255 -0.298 -21.044 1.00 95.50 190 TYR A N 1
ATOM 1418 C CA . TYR A 1 190 ? 9.863 1.021 -20.855 1.00 95.50 190 TYR A CA 1
ATOM 1419 C C . TYR A 1 190 ? 11.189 0.958 -20.076 1.00 95.50 190 TYR A C 1
ATOM 1421 O O . TYR A 1 190 ? 12.153 1.626 -20.448 1.00 95.50 190 TYR A O 1
ATOM 1429 N N . VAL A 1 191 ? 11.287 0.111 -19.047 1.00 97.81 191 VAL A N 1
ATOM 1430 C CA . VAL A 1 191 ? 12.548 -0.126 -18.324 1.00 97.81 191 VAL A CA 1
ATOM 1431 C C . VAL A 1 191 ? 13.620 -0.734 -19.233 1.00 97.81 191 VAL A C 1
ATOM 1433 O O . VAL A 1 191 ? 14.759 -0.276 -19.194 1.00 97.81 191 VAL A O 1
ATOM 1436 N N . GLU A 1 192 ? 13.289 -1.702 -20.092 1.00 97.88 192 GLU A N 1
ATOM 1437 C CA . GLU A 1 192 ? 14.263 -2.253 -21.051 1.00 97.88 192 GLU A CA 1
ATOM 1438 C C . GLU A 1 192 ? 14.745 -1.199 -22.055 1.00 97.88 192 GLU A C 1
ATOM 1440 O O . GLU A 1 192 ? 15.935 -1.141 -22.369 1.00 97.88 192 GLU A O 1
ATOM 1445 N N . TYR A 1 193 ? 13.858 -0.295 -22.483 1.00 95.88 193 TYR A N 1
ATOM 1446 C CA . TYR A 1 193 ? 14.244 0.852 -23.304 1.00 95.88 193 TYR A CA 1
ATOM 1447 C C . TYR A 1 193 ? 15.249 1.755 -22.571 1.00 95.88 193 TYR A C 1
ATOM 1449 O O . TYR A 1 193 ? 16.279 2.110 -23.145 1.00 95.88 193 TYR A O 1
ATOM 1457 N N . LEU A 1 194 ? 15.011 2.073 -21.291 1.00 95.25 194 LEU A N 1
ATOM 1458 C CA . LEU A 1 194 ? 15.954 2.848 -20.470 1.00 95.25 194 LEU A CA 1
ATOM 1459 C C . LEU A 1 194 ? 17.301 2.132 -20.273 1.00 95.25 194 LEU A C 1
ATOM 1461 O O . LEU A 1 194 ? 18.332 2.793 -20.162 1.00 95.25 194 LEU A O 1
ATOM 1465 N N . ARG A 1 195 ? 17.305 0.793 -20.262 1.00 96.38 195 ARG A N 1
ATOM 1466 C CA . ARG A 1 195 ? 18.516 -0.047 -20.206 1.00 96.38 195 ARG A CA 1
ATOM 1467 C C . ARG A 1 195 ? 19.233 -0.164 -21.559 1.00 96.38 195 ARG A C 1
ATOM 1469 O O . ARG A 1 195 ? 20.346 -0.680 -21.607 1.00 96.38 195 ARG A O 1
ATOM 1476 N N . GLY A 1 196 ? 18.628 0.325 -22.644 1.00 95.62 196 GLY A N 1
ATOM 1477 C CA . GLY A 1 196 ? 19.173 0.270 -24.003 1.00 95.62 196 GLY A CA 1
ATOM 1478 C C . GLY A 1 196 ? 18.898 -1.036 -24.758 1.00 95.62 196 GLY A C 1
ATOM 1479 O O . GLY A 1 196 ? 19.412 -1.211 -25.863 1.00 95.62 196 GLY A O 1
ATOM 1480 N N . ASP A 1 197 ? 18.079 -1.938 -24.211 1.00 96.94 197 ASP A N 1
ATOM 1481 C CA . ASP A 1 197 ? 17.664 -3.180 -24.871 1.00 96.94 197 ASP A CA 1
ATOM 1482 C C . ASP A 1 197 ? 16.385 -2.939 -25.686 1.00 96.94 197 ASP A C 1
ATOM 1484 O O . ASP A 1 197 ? 15.266 -3.283 -25.296 1.00 96.94 197 ASP A O 1
ATOM 1488 N N . LEU A 1 198 ? 16.558 -2.274 -26.831 1.00 94.38 198 LEU A N 1
ATOM 1489 C CA . LEU A 1 198 ? 15.446 -1.917 -27.709 1.00 94.38 198 LEU A CA 1
ATOM 1490 C C . LEU A 1 198 ? 14.652 -3.138 -28.226 1.00 94.38 198 LEU A C 1
ATOM 1492 O O . LEU A 1 198 ? 13.421 -3.065 -28.228 1.00 94.38 198 LEU A O 1
ATOM 1496 N N . PRO A 1 199 ? 15.283 -4.260 -28.635 1.00 96.44 199 PRO A N 1
ATOM 1497 C CA . PRO A 1 199 ? 14.540 -5.460 -29.014 1.00 96.44 199 PRO A CA 1
ATOM 1498 C C . PRO A 1 199 ? 13.636 -5.988 -27.893 1.00 96.44 199 PRO A C 1
ATOM 1500 O O . PRO A 1 199 ? 12.469 -6.293 -28.150 1.00 96.44 199 PRO A O 1
ATOM 1503 N N . ALA A 1 200 ? 14.133 -6.059 -26.652 1.00 94.88 200 ALA A N 1
ATOM 1504 C CA . ALA A 1 200 ? 13.318 -6.498 -25.521 1.00 94.88 200 ALA A CA 1
ATOM 1505 C C . ALA A 1 200 ? 12.183 -5.511 -25.209 1.00 94.88 200 ALA A C 1
ATOM 1507 O O . ALA A 1 200 ? 11.057 -5.937 -24.941 1.00 94.88 200 ALA A O 1
ATOM 1508 N N . ALA A 1 201 ? 12.456 -4.205 -25.288 1.00 95.38 201 ALA A N 1
ATOM 1509 C CA . ALA A 1 201 ? 11.461 -3.161 -25.065 1.00 95.38 201 ALA A CA 1
ATOM 1510 C C . ALA A 1 201 ? 10.268 -3.281 -26.024 1.00 95.38 201 ALA A C 1
ATOM 1512 O O . ALA A 1 201 ? 9.124 -3.350 -25.574 1.00 95.38 201 ALA A O 1
ATOM 1513 N N . LEU A 1 202 ? 10.539 -3.361 -27.333 1.00 92.69 202 LEU A N 1
ATOM 1514 C CA . LEU A 1 202 ? 9.504 -3.474 -28.365 1.00 92.69 202 LEU A CA 1
ATOM 1515 C C . LEU A 1 202 ? 8.695 -4.762 -28.208 1.00 92.69 202 LEU A C 1
ATOM 1517 O O . LEU A 1 202 ? 7.470 -4.708 -28.205 1.00 92.69 202 LEU A O 1
ATOM 1521 N N . SER A 1 203 ? 9.362 -5.896 -27.976 1.00 95.31 203 SER A N 1
ATOM 1522 C CA . SER A 1 203 ? 8.677 -7.176 -27.767 1.00 95.31 203 SER A CA 1
ATOM 1523 C C . SER A 1 203 ? 7.709 -7.134 -26.576 1.00 95.31 203 SER A C 1
ATOM 1525 O O . SER A 1 203 ? 6.582 -7.625 -26.672 1.00 95.31 203 SER A O 1
ATOM 1527 N N . LEU A 1 204 ? 8.112 -6.516 -25.461 1.00 94.62 204 LEU A N 1
ATOM 1528 C CA . LEU A 1 204 ? 7.256 -6.367 -24.283 1.00 94.62 204 LEU A CA 1
ATOM 1529 C C . LEU A 1 204 ? 6.081 -5.418 -24.542 1.00 94.62 204 LEU A C 1
ATOM 1531 O O . LEU A 1 204 ? 4.949 -5.758 -24.195 1.00 94.62 204 LEU A O 1
ATOM 1535 N N . MET A 1 205 ? 6.328 -4.267 -25.169 1.00 90.94 205 MET A N 1
ATOM 1536 C CA . MET A 1 205 ? 5.281 -3.295 -25.494 1.00 90.94 205 MET A CA 1
ATOM 1537 C C 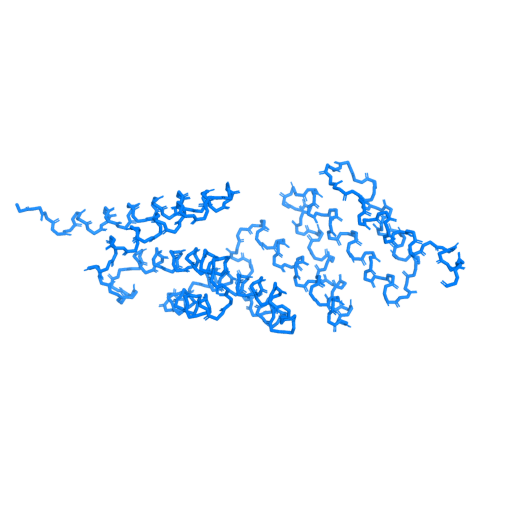. MET A 1 205 ? 4.254 -3.871 -26.480 1.00 90.94 205 MET A C 1
ATOM 1539 O O . MET A 1 205 ? 3.058 -3.732 -26.246 1.00 90.94 205 MET A O 1
ATOM 1543 N N . GLU A 1 206 ? 4.690 -4.598 -27.512 1.00 91.44 206 GLU A N 1
ATOM 1544 C CA . GLU A 1 206 ? 3.805 -5.305 -28.450 1.00 91.44 206 GLU A CA 1
ATOM 1545 C C . GLU A 1 206 ? 2.971 -6.383 -27.745 1.00 91.44 206 GLU A C 1
ATOM 1547 O O . GLU A 1 206 ? 1.767 -6.499 -27.980 1.00 91.44 206 GLU A O 1
ATOM 1552 N N . SER A 1 207 ? 3.580 -7.147 -26.830 1.00 92.62 207 SER A N 1
ATOM 1553 C CA . SER A 1 207 ? 2.856 -8.164 -26.055 1.00 92.62 207 SER A CA 1
ATOM 1554 C C . SER A 1 207 ? 1.780 -7.561 -25.144 1.00 92.62 207 SER A C 1
ATOM 1556 O O . SER A 1 207 ? 0.733 -8.172 -24.935 1.00 92.62 207 SER A O 1
ATOM 1558 N N . ALA A 1 208 ? 2.023 -6.358 -24.615 1.00 91.50 208 ALA A N 1
ATOM 1559 C CA . ALA A 1 208 ? 1.055 -5.608 -23.826 1.00 91.50 208 ALA A CA 1
ATOM 1560 C C . ALA A 1 208 ? -0.051 -5.025 -24.732 1.00 91.50 208 ALA A C 1
ATOM 1562 O O . ALA A 1 208 ? -1.233 -5.038 -24.386 1.00 91.50 208 ALA A O 1
ATOM 1563 N N . ASP A 1 209 ? 0.299 -4.561 -25.929 1.00 87.81 209 ASP A N 1
ATOM 1564 C CA . ASP A 1 209 ? -0.652 -4.049 -26.920 1.00 87.81 209 ASP A CA 1
ATOM 1565 C C . ASP A 1 209 ? -1.596 -5.089 -27.501 1.00 87.81 209 ASP A C 1
ATOM 1567 O O . ASP A 1 209 ? -2.759 -4.779 -27.755 1.00 87.81 209 ASP A O 1
ATOM 1571 N N . ALA A 1 210 ? -1.155 -6.338 -27.595 1.00 91.31 210 ALA A N 1
ATOM 1572 C CA . ALA A 1 210 ? -2.011 -7.449 -27.988 1.00 91.31 210 ALA A CA 1
ATOM 1573 C C . ALA A 1 210 ? -3.090 -7.809 -26.941 1.00 91.31 210 ALA A C 1
ATOM 1575 O O . ALA A 1 210 ? -3.983 -8.602 -27.241 1.00 91.31 210 ALA A O 1
ATOM 1576 N N . MET A 1 211 ? -3.025 -7.270 -25.715 1.00 92.00 211 MET A N 1
ATOM 1577 C CA . MET A 1 211 ? -4.018 -7.542 -24.672 1.00 92.00 211 MET A CA 1
ATOM 1578 C C . MET A 1 211 ? -5.305 -6.740 -24.904 1.00 92.00 211 MET A C 1
ATOM 1580 O O . MET A 1 211 ? -5.274 -5.507 -24.948 1.00 92.00 211 MET A O 1
ATOM 1584 N N . ASP A 1 212 ? -6.443 -7.436 -24.961 1.00 88.19 212 ASP A N 1
ATOM 1585 C CA . ASP A 1 212 ? -7.779 -6.831 -25.044 1.00 88.19 212 ASP A CA 1
ATOM 1586 C C . ASP A 1 212 ? -8.218 -6.288 -23.675 1.00 88.19 212 ASP A C 1
ATOM 1588 O O . ASP A 1 212 ? -8.886 -6.956 -22.883 1.00 88.19 212 ASP A O 1
ATOM 1592 N N . VAL A 1 213 ? -7.741 -5.084 -23.350 1.00 85.75 213 VAL A N 1
ATOM 1593 C CA . VAL A 1 213 ? -8.002 -4.407 -22.075 1.00 85.75 213 VAL A CA 1
ATOM 1594 C C . VAL A 1 213 ? -8.371 -2.941 -22.280 1.00 85.75 213 VAL A C 1
ATOM 1596 O O . VAL A 1 213 ? -7.708 -2.206 -23.016 1.00 85.75 213 VAL A O 1
ATOM 1599 N N . ALA A 1 214 ? -9.414 -2.499 -21.574 1.00 80.50 214 ALA A N 1
ATOM 1600 C CA . ALA A 1 214 ? -9.907 -1.123 -21.594 1.00 80.50 214 ALA A CA 1
ATOM 1601 C C . ALA A 1 214 ? -9.042 -0.200 -20.714 1.00 80.50 214 ALA A C 1
ATOM 1603 O O . ALA A 1 214 ? -9.446 0.234 -19.638 1.00 80.50 214 ALA A O 1
ATOM 1604 N N . VAL A 1 215 ? -7.826 0.084 -21.174 1.00 75.25 215 VAL A N 1
ATOM 1605 C CA . VAL A 1 215 ? -6.867 1.008 -20.546 1.00 75.25 215 VAL A CA 1
ATOM 1606 C C . VAL A 1 215 ? -6.548 2.158 -21.498 1.00 75.25 215 VAL A C 1
ATOM 1608 O O . VAL A 1 215 ? -6.525 1.983 -22.717 1.00 75.25 215 VAL A O 1
ATOM 1611 N N . SER A 1 216 ? -6.284 3.347 -20.953 1.00 70.38 216 SER A N 1
ATOM 1612 C CA . SER A 1 216 ? -5.816 4.475 -21.762 1.00 70.38 216 SER A CA 1
ATOM 1613 C C . SER A 1 216 ? -4.442 4.157 -22.355 1.00 70.38 216 SER A C 1
ATOM 1615 O O . SER A 1 216 ? -3.479 3.945 -21.621 1.00 70.38 216 SER A O 1
ATOM 1617 N N . ARG A 1 217 ? -4.345 4.144 -23.689 1.00 73.81 217 ARG A N 1
ATOM 1618 C CA . ARG A 1 217 ? -3.099 3.859 -24.421 1.00 73.81 217 ARG A CA 1
ATOM 1619 C C . ARG A 1 217 ? -2.229 5.094 -24.633 1.00 73.81 217 ARG A C 1
ATOM 1621 O O . ARG A 1 217 ? -1.145 4.978 -25.183 1.00 73.81 217 ARG A O 1
ATOM 1628 N N . SER A 1 218 ? -2.668 6.280 -24.214 1.00 63.41 218 SER A N 1
ATOM 1629 C CA . SER A 1 218 ? -2.008 7.545 -24.564 1.00 63.41 218 SER A CA 1
ATOM 1630 C C . SER A 1 218 ? -0.553 7.627 -24.087 1.00 63.41 218 SER A C 1
ATOM 1632 O O . SER A 1 218 ? 0.310 8.078 -24.834 1.00 63.41 218 SER A O 1
ATOM 1634 N N . VAL A 1 219 ? -0.271 7.167 -22.862 1.00 65.88 219 VAL A N 1
ATOM 1635 C CA . VAL A 1 219 ? 1.103 7.099 -22.328 1.00 65.88 219 VAL A CA 1
ATOM 1636 C C . VAL A 1 219 ? 1.896 6.014 -23.054 1.00 65.88 219 VAL A C 1
ATOM 1638 O O . VAL A 1 219 ? 3.015 6.261 -23.493 1.00 65.88 219 VAL A O 1
ATOM 1641 N N . SER A 1 220 ? 1.280 4.852 -23.278 1.00 61.44 220 SER A N 1
ATOM 1642 C CA . SER A 1 220 ? 1.934 3.738 -23.959 1.00 61.44 220 SER A CA 1
ATOM 1643 C C . SER A 1 220 ? 2.353 4.063 -25.389 1.00 61.44 220 SER A C 1
ATOM 1645 O O . SER A 1 220 ? 3.485 3.787 -25.774 1.00 61.44 220 SER A O 1
ATOM 1647 N N . LEU A 1 221 ? 1.484 4.728 -26.149 1.00 61.53 221 LEU A N 1
ATOM 1648 C CA . LEU A 1 221 ? 1.762 5.177 -27.511 1.00 61.53 221 LEU A CA 1
ATOM 1649 C C . LEU A 1 221 ? 2.878 6.234 -27.552 1.00 61.53 221 LEU A C 1
ATOM 1651 O O . LEU A 1 221 ? 3.696 6.233 -28.471 1.00 61.53 221 LEU A O 1
ATOM 1655 N N . LEU A 1 222 ? 2.947 7.122 -26.552 1.00 62.53 222 LEU A N 1
ATOM 1656 C CA . LEU A 1 222 ? 4.029 8.105 -26.438 1.00 62.53 222 LEU A CA 1
ATOM 1657 C C . LEU A 1 222 ? 5.383 7.429 -26.172 1.00 62.53 222 LEU A C 1
ATOM 1659 O O . LEU A 1 222 ? 6.388 7.806 -26.777 1.00 62.53 222 LEU A O 1
ATOM 1663 N N . ASP A 1 223 ? 5.416 6.431 -25.291 1.00 64.94 223 ASP A N 1
ATOM 1664 C CA . ASP A 1 223 ? 6.635 5.678 -24.984 1.00 64.94 223 ASP A CA 1
ATOM 1665 C C . ASP A 1 223 ? 7.095 4.837 -26.180 1.00 64.94 223 ASP A C 1
ATOM 1667 O O . ASP A 1 223 ? 8.282 4.833 -26.517 1.00 64.94 223 ASP A O 1
ATOM 1671 N N . GLN A 1 224 ? 6.159 4.211 -26.895 1.00 58.81 224 GLN A N 1
ATOM 1672 C CA . GLN A 1 224 ? 6.456 3.497 -28.136 1.00 58.81 224 GLN A CA 1
ATOM 1673 C C . GLN A 1 224 ? 7.077 4.413 -29.187 1.00 58.81 224 GLN A C 1
ATOM 1675 O O . GLN A 1 224 ? 8.117 4.072 -29.751 1.00 58.81 224 GLN A O 1
ATOM 1680 N N . ALA A 1 225 ? 6.514 5.606 -29.399 1.00 59.81 225 ALA A N 1
ATOM 1681 C CA . ALA A 1 225 ? 7.059 6.584 -30.338 1.00 59.81 225 ALA A CA 1
ATOM 1682 C C . ALA A 1 225 ? 8.497 7.018 -29.987 1.00 59.81 225 ALA A C 1
ATOM 1684 O O . ALA A 1 225 ? 9.288 7.308 -30.885 1.00 59.81 225 ALA A O 1
ATOM 1685 N N . ARG A 1 226 ? 8.858 7.037 -28.695 1.00 66.62 226 ARG A N 1
ATOM 1686 C CA . ARG A 1 226 ? 10.231 7.309 -28.230 1.00 66.62 226 ARG A CA 1
ATOM 1687 C C . ARG A 1 226 ? 11.173 6.130 -28.466 1.00 66.62 226 ARG A C 1
ATOM 1689 O O . ARG A 1 226 ? 12.341 6.350 -28.775 1.00 66.62 226 ARG A O 1
ATOM 1696 N N . SER A 1 227 ? 10.672 4.905 -28.321 1.00 62.94 227 SER A N 1
ATOM 1697 C CA . SER A 1 227 ? 11.450 3.678 -28.523 1.00 62.94 227 SER A CA 1
ATOM 1698 C C . SER A 1 227 ? 11.654 3.323 -30.001 1.00 62.94 227 SER A C 1
ATOM 1700 O O . SER A 1 227 ? 12.678 2.747 -30.360 1.00 62.94 227 SER A O 1
ATOM 1702 N N . ALA A 1 228 ? 10.731 3.704 -30.888 1.00 59.09 228 ALA A N 1
ATOM 1703 C CA . ALA A 1 228 ? 10.815 3.382 -32.305 1.00 59.09 228 ALA A CA 1
ATOM 1704 C C . ALA A 1 228 ? 12.044 4.043 -32.977 1.00 59.09 228 ALA A C 1
ATOM 1706 O O . ALA A 1 228 ? 12.319 5.231 -32.755 1.00 59.09 228 ALA A O 1
ATOM 1707 N N . PRO A 1 229 ? 12.772 3.321 -33.852 1.00 47.16 229 PRO A N 1
ATOM 1708 C CA . PRO A 1 229 ? 13.887 3.881 -34.610 1.00 47.16 229 PRO A CA 1
ATOM 1709 C C . PRO A 1 229 ? 13.369 4.913 -35.628 1.00 47.16 229 PRO A C 1
ATOM 1711 O O . PRO A 1 229 ? 13.007 4.590 -36.754 1.00 47.16 229 PRO A O 1
ATOM 1714 N N . GLY A 1 230 ? 13.299 6.173 -35.191 1.00 51.47 230 GLY A N 1
ATOM 1715 C CA . GLY A 1 230 ? 12.775 7.316 -35.950 1.00 51.47 230 GLY A CA 1
ATOM 1716 C C . GLY A 1 230 ? 12.470 8.559 -35.099 1.00 51.47 230 GLY A C 1
ATOM 1717 O O . GLY A 1 230 ? 12.400 9.660 -35.637 1.00 51.47 230 GLY A O 1
ATOM 1718 N N . GLY A 1 231 ? 12.368 8.425 -33.769 1.00 45.00 231 GLY A N 1
ATOM 1719 C CA . GLY A 1 231 ? 12.014 9.513 -32.839 1.00 45.00 231 GLY A CA 1
ATOM 1720 C C . GLY A 1 231 ? 13.062 10.619 -32.614 1.00 45.00 231 GLY A C 1
ATOM 1721 O O . GLY A 1 231 ? 12.824 11.532 -31.827 1.00 45.00 231 GLY A O 1
ATOM 1722 N N . ARG A 1 232 ? 14.214 10.593 -33.301 1.00 50.50 232 ARG A N 1
ATOM 1723 C CA . ARG A 1 232 ? 15.137 11.741 -33.375 1.00 50.50 232 ARG A CA 1
ATOM 1724 C C . ARG A 1 232 ? 15.015 12.434 -34.731 1.00 50.50 232 ARG A C 1
ATOM 1726 O O . ARG A 1 232 ? 15.821 12.179 -35.619 1.00 50.50 232 ARG A O 1
ATOM 1733 N N . ALA A 1 233 ? 14.063 13.359 -34.854 1.00 39.38 233 ALA A N 1
ATOM 1734 C CA . ALA A 1 233 ? 14.138 14.471 -35.806 1.00 39.38 233 ALA A CA 1
ATOM 1735 C C . ALA A 1 233 ? 13.101 15.566 -35.489 1.00 39.38 233 ALA A C 1
ATOM 1737 O O . ALA A 1 233 ? 11.962 15.476 -35.930 1.00 39.38 233 ALA A O 1
ATOM 1738 N N . ALA A 1 234 ? 13.513 16.605 -34.751 1.00 33.41 234 ALA A N 1
ATOM 1739 C CA . ALA A 1 234 ? 13.443 18.019 -35.160 1.00 33.41 234 ALA A CA 1
ATOM 1740 C C . ALA A 1 234 ? 13.597 18.964 -33.945 1.00 33.41 234 ALA A C 1
ATOM 1742 O O . ALA A 1 234 ? 12.612 19.290 -33.298 1.00 33.41 234 ALA A O 1
ATOM 1743 N N . ARG A 1 235 ? 14.844 19.429 -33.757 1.00 36.00 235 ARG A N 1
ATOM 1744 C CA . ARG A 1 235 ? 15.333 20.585 -32.967 1.00 36.00 235 ARG A CA 1
ATOM 1745 C C . ARG A 1 235 ? 15.089 20.601 -31.459 1.00 36.00 235 ARG A C 1
ATOM 1747 O O . ARG A 1 235 ? 13.946 20.825 -31.025 1.00 36.00 235 ARG A O 1
#

Foldseek 3Di:
DPDPVVLVVVLLVQLLVLLVVLVVCVVVVNLVSSLVSLVSSVVSLPPPDPQCVVPVSSLLSQLSSLLSNLVSCCVVPNDVRSVVSLVSSLVSCVSNVNLQSNLSSLQSNLVRCVVVVNLVSSLVSLVSSVSCLVVYDLVVNLVSLQVNLVSCVVVPVLVSNLVSLVVSLVSCVVVVNLVSNLSSLLVSLLSCVVVVNLVSSVVSLVVSVPGPDDDDCPVSVVSVCVSDPPVPDDD

Radius of gyration: 21.11 Å; chains: 1; bounding box: 47×36×70 Å

Sequence (235 aa):
MTDATDTQPRAVAEAESLRRQAVSAIEDYQPDLAASLLDQAWELLEDLPRACAALPEACETRARIRLAQSWTTFEREGQVAAAPVLADALDLARAQDRLDLVALCLMQGATMSGRSGDLPGALTLMRQAEAGLTLLPLPDQVRLVLNRGLIAAQVGQLDDARDDLGRAADLAARAGAPPMEFMARHNRGYVEYLRGDLPAALSLMESADAMDVAVSRSVSLLDQARSAPGGRAAR